Protein AF-A0A4Q7BL88-F1 (afdb_monomer_lite)

Radius of gyration: 34.73 Å; chains: 1; bounding box: 80×44×113 Å

Foldseek 3Di:
DFLLVLVLCLLVLLLVLVCVLQPDDDDDDDDDDDDDDDDDDDDDDPDDDDPVVVVVVVVVVVLVVVLVVLVVSLVVSLVSLVVSLVVCVVSPLPLQSVLSVLLNVLSVVLSVVLSVCSVPNDPVLNVVLRVLSVVLSVVSVPPCCSVPVLNVLSVVLVVDPPPDPSSVVSVNVSSNVSSVVSNVSSVVSVVSSVVSVVSRVVVVVVVVVVVVVVVVVVVVVVVVVVVVVVVVVPDDPPDDDPPDDDDDDDDDDDD

Secondary structure (DSSP, 8-state):
--HHHHHHHHHHHHHHHHHHHHS---------------------------HHHHHHHHHHHHHHHHHHHHHHHHHHHHHHHHHHHHHHHHTT-HHHHHHHHHHHHHHHHHHHHHHHHHHH--HHHHHHHHHHHHHHHHHHHT-HIIIIIHHHHHHHHTTS-TT-HHHHHHHHHHHHHHHHHHHHHHHHHHHHHHHHHHHHHHHHHHHHHHHHHHHHHHHHHHHHHHHHHHHHHTS--------------------

pLDDT: mean 75.8, std 19.15, range [29.72, 94.69]

Sequence (255 aa):
MGLLDSVTGFVSNAWDTVKDFVGGSSSNGGRRDYGGSSYSSSSSTVTNYDPDKVEVAKLENERVDLVKNAQLELMEVNARLEAVMIEARCKGFQSMQISMMSMLREVNQLAEERLVLLENGSQEQVQKVEAMYADLSKDMENDDFMFSKVPQMLEIANKFPEESDSRKLYMSGIDREMAKHFDFKTEQLKKLNERCQIVVASVVTSKEKMQSHIDMVITKRIEHIEQVMHVNAQLPYSATAQIGDDDQLKIEHKS

Structure (mmCIF, N/CA/C/O backbone):
data_AF-A0A4Q7BL88-F1
#
_entry.id   AF-A0A4Q7BL88-F1
#
loop_
_atom_site.group_PDB
_atom_site.id
_atom_site.type_symbol
_atom_site.label_atom_id
_atom_site.label_alt_id
_atom_site.label_comp_id
_atom_site.label_asym_id
_atom_site.label_entity_id
_atom_site.label_seq_id
_atom_site.pdbx_PDB_ins_code
_atom_site.Cartn_x
_atom_site.Cartn_y
_atom_site.Cartn_z
_atom_site.occupancy
_atom_site.B_iso_or_equiv
_atom_site.auth_seq_id
_atom_site.auth_comp_id
_atom_site.auth_asym_id
_atom_site.auth_atom_id
_atom_site.pdbx_PDB_model_num
ATOM 1 N N . MET A 1 1 ? -5.699 -8.478 -8.247 1.00 53.78 1 MET A N 1
ATOM 2 C CA . MET A 1 1 ? -6.056 -7.479 -7.227 1.00 53.78 1 MET A CA 1
ATOM 3 C C . MET A 1 1 ? -4.851 -6.579 -7.053 1.00 53.78 1 MET A C 1
ATOM 5 O O . MET A 1 1 ? -3.745 -7.109 -7.015 1.00 53.78 1 MET A O 1
ATOM 9 N N . GLY A 1 2 ? -5.040 -5.260 -7.088 1.00 74.50 2 GLY A N 1
ATOM 10 C CA . GLY A 1 2 ? -3.956 -4.306 -6.838 1.00 74.50 2 GLY A CA 1
ATOM 11 C C . GLY A 1 2 ? -3.629 -4.239 -5.346 1.00 74.50 2 GLY A C 1
ATOM 12 O O . GLY A 1 2 ? -4.471 -4.569 -4.513 1.00 74.50 2 GLY A O 1
ATOM 13 N N . LEU A 1 3 ? -2.417 -3.801 -4.997 1.00 83.00 3 LEU A N 1
ATOM 14 C CA . LEU A 1 3 ? -2.023 -3.637 -3.593 1.00 83.00 3 LEU A CA 1
ATOM 15 C C . LEU A 1 3 ? -2.939 -2.673 -2.841 1.00 83.00 3 LEU A C 1
ATOM 17 O O . LEU A 1 3 ? -3.283 -2.930 -1.691 1.00 83.00 3 LEU A O 1
ATOM 21 N N . LEU A 1 4 ? -3.349 -1.581 -3.490 1.00 85.06 4 LEU A N 1
ATOM 22 C CA . LEU A 1 4 ? -4.210 -0.579 -2.872 1.00 85.06 4 LEU A CA 1
ATOM 23 C C . LEU A 1 4 ? -5.589 -1.170 -2.543 1.00 85.06 4 LEU A C 1
ATOM 25 O O . LEU A 1 4 ? -6.082 -0.980 -1.432 1.00 85.06 4 LEU A O 1
ATOM 29 N N . ASP A 1 5 ? -6.155 -1.969 -3.450 1.00 85.69 5 ASP A N 1
ATOM 30 C CA . ASP A 1 5 ? -7.382 -2.729 -3.200 1.00 85.69 5 ASP A CA 1
ATOM 31 C C . ASP A 1 5 ? -7.229 -3.680 -2.000 1.00 85.69 5 ASP A C 1
ATOM 33 O O . ASP A 1 5 ? -8.038 -3.626 -1.074 1.00 85.69 5 ASP A O 1
ATOM 37 N N . SER A 1 6 ? -6.138 -4.452 -1.922 1.00 86.19 6 SER A N 1
ATOM 38 C CA . SER A 1 6 ? -5.872 -5.336 -0.774 1.00 86.19 6 SER A CA 1
ATOM 39 C C . SER A 1 6 ? -5.729 -4.575 0.549 1.00 86.19 6 SER A C 1
ATOM 41 O O . SER A 1 6 ? -6.227 -5.040 1.574 1.00 86.19 6 SER A O 1
ATOM 43 N N . VAL A 1 7 ? -5.102 -3.391 0.549 1.00 85.44 7 VAL A N 1
ATOM 44 C CA . VAL A 1 7 ? -5.020 -2.547 1.751 1.00 85.44 7 VAL A CA 1
ATOM 45 C C . VAL A 1 7 ? -6.404 -2.046 2.159 1.00 85.44 7 VAL A C 1
ATOM 47 O O . VAL A 1 7 ? -6.745 -2.111 3.341 1.00 85.44 7 VAL A O 1
ATOM 50 N N . THR A 1 8 ? -7.229 -1.594 1.208 1.00 85.81 8 THR A N 1
ATOM 51 C CA . THR A 1 8 ? -8.603 -1.179 1.533 1.00 85.81 8 THR A CA 1
ATOM 52 C C . THR A 1 8 ? -9.438 -2.334 2.047 1.00 85.81 8 THR A C 1
ATOM 54 O O . THR A 1 8 ? -10.101 -2.177 3.066 1.00 85.81 8 THR A O 1
ATOM 57 N N . GLY A 1 9 ? -9.359 -3.501 1.406 1.00 86.56 9 GLY A N 1
ATOM 58 C CA . GLY A 1 9 ? -10.060 -4.704 1.832 1.00 86.56 9 GLY A CA 1
ATOM 59 C C . GLY A 1 9 ? -9.649 -5.115 3.240 1.00 86.56 9 GLY A C 1
ATOM 60 O O . GLY A 1 9 ? -10.507 -5.359 4.081 1.00 86.56 9 GLY A O 1
ATOM 61 N N . PHE A 1 10 ? -8.350 -5.106 3.541 1.00 86.94 10 PHE A N 1
ATOM 62 C CA . PHE A 1 10 ? -7.848 -5.375 4.886 1.00 86.94 10 PHE A CA 1
ATOM 63 C C . PHE A 1 10 ? -8.415 -4.397 5.924 1.00 86.94 10 PHE A C 1
ATOM 65 O O . PHE A 1 10 ? -8.981 -4.836 6.924 1.00 86.94 10 PHE A O 1
ATOM 72 N N . VAL A 1 11 ? -8.306 -3.085 5.683 1.00 86.25 11 VAL A N 1
ATOM 73 C CA . VAL A 1 11 ? -8.779 -2.047 6.616 1.00 86.25 11 VAL A CA 1
ATOM 74 C C . VAL A 1 11 ? -10.292 -2.142 6.824 1.00 86.25 11 VAL A C 1
ATOM 76 O O . VAL A 1 11 ? -10.753 -2.130 7.966 1.00 86.25 11 VAL A O 1
ATOM 79 N N . SER A 1 12 ? -11.059 -2.241 5.736 1.00 86.75 12 SER A N 1
ATOM 80 C CA . SER A 1 12 ? -12.518 -2.331 5.780 1.00 86.75 12 SER A CA 1
ATOM 81 C C . SER A 1 12 ? -12.970 -3.590 6.506 1.00 86.75 12 SER A C 1
ATOM 83 O O . SER A 1 12 ? -13.721 -3.486 7.467 1.00 86.75 12 SER A O 1
ATOM 85 N N . ASN A 1 13 ? -12.439 -4.759 6.146 1.00 86.62 13 ASN A N 1
ATOM 86 C CA . ASN A 1 13 ? -12.858 -6.013 6.764 1.00 86.62 13 ASN A CA 1
ATOM 87 C C . ASN A 1 13 ? -12.437 -6.096 8.245 1.00 86.62 13 ASN A C 1
ATOM 89 O O . ASN A 1 13 ? -13.185 -6.618 9.076 1.00 86.62 13 ASN A O 1
ATOM 93 N N . ALA A 1 14 ? -11.254 -5.574 8.600 1.00 85.31 14 ALA A N 1
ATOM 94 C CA . ALA A 1 14 ? -10.811 -5.490 9.992 1.00 85.31 14 ALA A CA 1
ATOM 95 C C . ALA A 1 14 ? -11.740 -4.591 10.818 1.00 85.31 14 ALA A C 1
ATOM 97 O O . ALA A 1 14 ? -12.105 -4.935 11.942 1.00 85.31 14 ALA A O 1
ATOM 98 N N . TRP A 1 15 ? -12.163 -3.459 10.252 1.00 87.88 15 TRP A N 1
ATOM 99 C CA 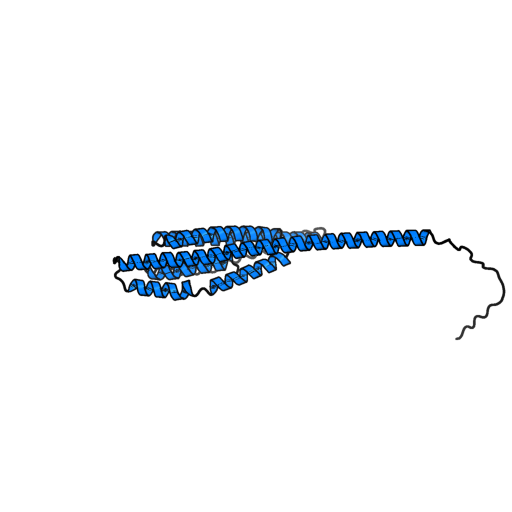. TRP A 1 15 ? -13.113 -2.575 10.911 1.00 87.88 15 TRP A CA 1
ATOM 100 C C . TRP A 1 15 ? -14.512 -3.175 11.009 1.00 87.88 15 TRP A C 1
ATOM 102 O O . TRP A 1 15 ? -15.098 -3.123 12.086 1.00 87.88 15 TRP A O 1
ATOM 112 N N . ASP A 1 16 ? -15.029 -3.785 9.944 1.00 87.00 16 ASP A N 1
ATOM 113 C CA . ASP A 1 16 ? -16.349 -4.424 9.936 1.00 87.00 16 ASP A CA 1
ATOM 114 C C . ASP A 1 16 ? -16.442 -5.508 11.022 1.00 87.00 16 ASP A C 1
ATOM 116 O O . ASP A 1 16 ? -17.409 -5.557 11.783 1.00 87.00 16 ASP A O 1
ATOM 120 N N . THR A 1 17 ? -15.361 -6.273 11.204 1.00 83.94 17 THR A N 1
ATOM 121 C CA . THR A 1 17 ? -15.229 -7.270 12.277 1.00 83.94 17 THR A CA 1
ATOM 122 C C . THR A 1 17 ? -15.398 -6.666 13.677 1.00 83.94 17 THR A C 1
ATOM 124 O O . THR A 1 17 ? -16.007 -7.275 14.554 1.00 83.94 17 THR A O 1
ATOM 127 N N . VAL A 1 18 ? -14.866 -5.465 13.913 1.00 83.44 18 VAL A N 1
ATOM 128 C CA . VAL A 1 18 ? -14.994 -4.758 15.199 1.00 83.44 18 VAL A CA 1
ATOM 129 C C . VAL A 1 18 ? -16.357 -4.080 15.318 1.00 83.44 18 VAL A C 1
ATOM 131 O O . VAL A 1 18 ? -16.993 -4.106 16.376 1.00 83.44 18 VAL A O 1
ATOM 134 N N . LYS A 1 19 ? -16.818 -3.471 14.228 1.00 84.19 19 LYS A N 1
ATOM 135 C CA . LYS A 1 19 ? -18.076 -2.738 14.136 1.00 84.19 19 LYS A CA 1
ATOM 136 C C . LYS A 1 19 ? -19.261 -3.610 14.519 1.00 84.19 19 LYS A C 1
ATOM 138 O O . LYS A 1 19 ? -20.088 -3.148 15.302 1.00 84.19 19 LYS A O 1
ATOM 143 N N . ASP A 1 20 ? -19.290 -4.861 14.067 1.00 80.69 20 ASP A N 1
ATOM 144 C CA . ASP A 1 20 ? -20.352 -5.821 14.385 1.00 80.69 20 ASP A CA 1
ATOM 145 C C . ASP A 1 20 ? -20.500 -6.090 15.896 1.00 80.69 20 ASP A C 1
ATOM 147 O O . ASP A 1 20 ? -21.579 -6.452 16.367 1.00 80.69 20 ASP A O 1
ATOM 151 N N . PHE A 1 21 ? -19.444 -5.860 16.684 1.00 74.12 21 PHE A N 1
ATOM 152 C CA . PHE A 1 21 ? -19.435 -6.063 18.137 1.00 74.12 21 PHE A CA 1
ATOM 153 C C . PHE A 1 21 ? -19.657 -4.774 18.944 1.00 74.12 21 PHE A C 1
ATOM 155 O O . PHE A 1 21 ? -20.088 -4.840 20.096 1.00 74.12 21 PHE A O 1
ATOM 162 N N . VAL A 1 22 ? -19.354 -3.603 18.372 1.00 71.88 22 VAL A N 1
ATOM 163 C CA . VAL A 1 22 ? -19.392 -2.295 19.065 1.00 71.88 22 VAL A CA 1
ATOM 164 C C . VAL A 1 22 ? -20.520 -1.387 18.529 1.00 71.88 22 VAL A C 1
ATOM 166 O O . VAL A 1 22 ? -20.779 -0.287 19.032 1.00 71.88 22 VAL A O 1
ATOM 169 N N . GLY A 1 23 ? -21.241 -1.824 17.499 1.00 60.41 23 GLY A N 1
ATOM 170 C CA . GLY A 1 23 ? -22.373 -1.123 16.907 1.00 60.41 23 GLY A CA 1
ATOM 171 C C . GLY A 1 23 ? -23.505 -2.085 16.585 1.00 60.41 23 GLY A C 1
ATOM 172 O O . GLY A 1 23 ? -23.349 -2.979 15.765 1.00 60.41 23 GLY A O 1
ATOM 173 N N . GLY A 1 24 ? -24.666 -1.868 17.210 1.00 46.31 24 GLY A N 1
ATOM 174 C CA . GLY A 1 24 ? -25.898 -2.566 16.861 1.00 46.31 24 GLY A CA 1
ATOM 175 C C . GLY A 1 24 ? -26.158 -2.530 15.353 1.00 46.31 24 GLY A C 1
ATOM 176 O O . GLY A 1 24 ? -25.998 -1.494 14.702 1.00 46.31 24 GLY A O 1
ATOM 177 N N . SER A 1 25 ? -26.535 -3.696 14.838 1.00 39.78 25 SER A N 1
ATOM 178 C CA . SER A 1 25 ? -26.779 -4.020 13.439 1.00 39.78 25 SER A CA 1
ATOM 179 C C . SER A 1 25 ? -27.450 -2.886 12.658 1.00 39.78 25 SER A C 1
ATOM 181 O O . SER A 1 25 ? -28.587 -2.506 12.930 1.00 39.78 25 SER A O 1
ATOM 183 N N . SER A 1 26 ? -26.773 -2.413 11.612 1.00 33.91 26 SER A N 1
ATOM 184 C CA . SER A 1 26 ? -27.435 -1.780 10.472 1.00 33.91 26 SER A CA 1
ATOM 185 C C . SER A 1 26 ? -26.929 -2.435 9.193 1.00 33.91 26 SER A C 1
ATOM 187 O O . SER A 1 26 ? -25.906 -2.083 8.617 1.00 33.91 26 SER A O 1
ATOM 189 N N . SER A 1 27 ? -27.666 -3.458 8.768 1.00 41.91 27 SER A N 1
ATOM 190 C CA . SER A 1 27 ? -27.576 -4.015 7.428 1.00 41.91 27 SER A CA 1
ATOM 191 C C . SER A 1 27 ? -28.029 -2.951 6.431 1.00 41.91 27 SER A C 1
ATOM 193 O O . SER A 1 27 ? -29.222 -2.654 6.359 1.00 41.91 27 SER A O 1
ATOM 195 N N . ASN A 1 28 ? -27.109 -2.397 5.644 1.00 32.94 28 ASN A N 1
ATOM 196 C CA . ASN A 1 28 ? -27.474 -1.627 4.461 1.00 32.94 28 ASN A CA 1
ATOM 197 C C . ASN A 1 28 ? -26.947 -2.341 3.217 1.00 32.94 28 ASN A C 1
ATOM 199 O O . ASN A 1 28 ? -25.855 -2.081 2.721 1.00 32.94 28 ASN A O 1
ATOM 203 N N . GLY A 1 29 ? -27.757 -3.289 2.741 1.00 41.66 29 GLY A N 1
ATOM 204 C CA . GLY A 1 29 ? -27.608 -3.880 1.421 1.00 41.66 29 GLY A CA 1
ATOM 205 C C . GLY A 1 29 ? -27.858 -2.816 0.356 1.00 41.66 29 GLY A C 1
ATOM 206 O O . GLY A 1 29 ? -28.923 -2.207 0.307 1.00 41.66 29 GLY A O 1
ATOM 207 N N . GLY A 1 30 ? -26.866 -2.597 -0.500 1.00 31.28 30 GLY A N 1
ATOM 208 C CA . GLY A 1 30 ? -26.925 -1.623 -1.583 1.00 31.28 30 GLY A CA 1
ATOM 209 C C . GLY A 1 30 ? -26.243 -2.156 -2.831 1.00 31.28 30 GLY A C 1
ATOM 210 O O . GLY A 1 30 ? -25.211 -1.643 -3.241 1.00 31.28 30 GLY A O 1
ATOM 211 N N . ARG A 1 31 ? -26.826 -3.194 -3.436 1.00 43.28 31 ARG A N 1
ATOM 212 C CA . ARG A 1 31 ? -26.473 -3.655 -4.781 1.00 43.28 31 ARG A CA 1
ATOM 213 C C . ARG A 1 31 ? -26.864 -2.555 -5.775 1.00 43.28 31 ARG A C 1
ATOM 215 O O . ARG A 1 31 ? -28.051 -2.265 -5.918 1.00 43.28 31 ARG A O 1
ATOM 222 N N . ARG A 1 32 ? -25.891 -1.943 -6.452 1.00 35.09 32 ARG A N 1
ATOM 223 C CA . ARG A 1 32 ? -26.136 -1.133 -7.653 1.00 35.09 32 ARG A CA 1
ATOM 224 C C . ARG A 1 32 ? -25.489 -1.824 -8.837 1.00 35.09 32 ARG A C 1
ATOM 226 O O . ARG A 1 32 ? -24.275 -1.940 -8.915 1.00 35.09 32 ARG A O 1
ATOM 233 N N . ASP A 1 33 ? -26.362 -2.304 -9.703 1.00 34.12 33 ASP A N 1
ATOM 234 C CA . ASP A 1 33 ? -26.058 -2.804 -11.029 1.00 34.12 33 ASP A CA 1
ATOM 235 C C . ASP A 1 33 ? -26.501 -1.741 -12.048 1.00 34.12 33 ASP A C 1
ATOM 237 O O . ASP A 1 33 ? -27.401 -0.946 -11.759 1.00 34.12 33 ASP A O 1
ATOM 241 N N . TYR A 1 34 ? -25.913 -1.819 -13.241 1.00 34.53 34 TYR A N 1
ATOM 242 C CA . TYR A 1 34 ? -26.215 -1.101 -14.488 1.00 34.53 34 TYR A CA 1
ATOM 243 C C . TYR A 1 34 ? -25.621 0.287 -14.772 1.00 34.53 34 TYR A C 1
ATOM 245 O O . TYR A 1 34 ? -25.942 1.292 -14.143 1.00 34.53 34 TYR A O 1
ATOM 253 N N . GLY A 1 35 ? -24.892 0.333 -15.897 1.00 29.72 35 GLY A N 1
ATOM 254 C CA . GLY A 1 35 ? -24.687 1.551 -16.677 1.00 29.72 35 GLY A CA 1
ATOM 255 C C . GLY A 1 35 ? -23.515 1.532 -17.657 1.00 29.72 35 GLY A C 1
ATOM 256 O O . GLY A 1 35 ? -22.778 2.509 -17.709 1.00 29.72 35 GLY A O 1
ATOM 257 N N . GLY A 1 36 ? -23.303 0.447 -18.410 1.00 43.47 36 GLY A N 1
ATOM 258 C CA . GLY A 1 36 ? -22.322 0.436 -19.497 1.00 43.47 36 GLY A CA 1
ATOM 259 C C . GLY A 1 36 ? -22.703 1.424 -20.604 1.00 43.47 36 GLY A C 1
ATOM 260 O O . GLY A 1 36 ? -23.816 1.368 -21.122 1.00 43.47 36 GLY A O 1
ATOM 261 N N . SER A 1 37 ? -21.766 2.291 -20.981 1.00 31.52 37 SER A N 1
ATOM 262 C CA . SER A 1 37 ? -21.849 3.105 -22.195 1.00 31.52 37 SER A CA 1
ATOM 263 C C . SER A 1 37 ? -20.647 2.797 -23.074 1.00 31.52 37 SER A C 1
ATOM 265 O O . SER A 1 37 ? -19.539 3.269 -22.835 1.00 31.52 37 SER A O 1
ATOM 267 N N . SER A 1 38 ? -20.884 1.992 -24.107 1.00 39.34 38 SER A N 1
ATOM 268 C CA . SER A 1 38 ? -20.014 1.909 -25.272 1.00 39.34 38 SER A CA 1
ATOM 269 C C . SER A 1 38 ? -20.280 3.129 -26.147 1.00 39.34 38 SER A C 1
ATOM 271 O O . SER A 1 38 ? -21.394 3.309 -26.636 1.00 39.34 38 SER A O 1
ATOM 273 N N . TYR A 1 39 ? -19.265 3.959 -26.370 1.00 33.31 39 TYR A N 1
ATOM 274 C CA . TYR A 1 39 ? -19.287 4.914 -27.468 1.00 33.31 39 TYR A CA 1
ATOM 275 C C . TYR A 1 39 ? -18.617 4.257 -28.679 1.00 33.31 39 TYR A C 1
ATOM 277 O O . TYR A 1 39 ? -17.422 3.977 -28.693 1.00 33.31 39 TYR A O 1
ATOM 285 N N . SER A 1 40 ? -19.405 3.978 -29.711 1.00 38.16 40 SER A N 1
ATOM 286 C CA . SER A 1 40 ? -18.895 3.705 -31.052 1.00 38.16 40 SER A CA 1
ATOM 287 C C . SER A 1 40 ? -19.019 5.003 -31.837 1.00 38.16 40 SER A C 1
ATOM 289 O O . SER A 1 40 ? -20.124 5.400 -32.195 1.00 38.16 40 SER A O 1
ATOM 291 N N . SER A 1 41 ? -17.900 5.687 -32.070 1.00 33.69 41 SER A N 1
ATOM 292 C CA . SER A 1 41 ? -17.854 6.830 -32.983 1.00 33.69 41 SER A CA 1
ATOM 293 C C . SER A 1 41 ? -17.110 6.415 -34.243 1.00 33.69 41 SER A C 1
ATOM 295 O O . SER A 1 41 ? -15.891 6.255 -34.250 1.00 33.69 41 SER A O 1
ATOM 297 N N . SER A 1 42 ? -17.876 6.181 -35.304 1.00 41.75 42 SER A N 1
ATOM 298 C CA . SER A 1 42 ? -17.372 5.999 -36.658 1.00 41.75 42 SER A CA 1
ATOM 299 C C . SER A 1 42 ? -17.202 7.383 -37.282 1.00 41.75 42 SER A C 1
ATOM 301 O O . SER A 1 42 ? -18.188 8.027 -37.628 1.00 41.75 42 SER A O 1
ATOM 303 N N . SER A 1 43 ? -15.961 7.844 -37.430 1.00 37.47 43 SER A N 1
ATOM 304 C CA . SER A 1 43 ? -15.642 9.032 -38.225 1.00 37.47 43 SER A CA 1
ATOM 305 C C . SER A 1 43 ? -14.632 8.645 -39.295 1.00 37.47 43 SER A C 1
ATOM 307 O O . SER A 1 43 ? -13.473 8.359 -39.007 1.00 37.47 43 SER A O 1
ATOM 309 N N . SER A 1 44 ? -15.102 8.564 -40.537 1.00 45.09 44 SER A N 1
ATOM 310 C CA . SER A 1 44 ? -14.274 8.311 -41.710 1.00 45.09 44 SER A CA 1
ATOM 311 C C . SER A 1 44 ? -13.673 9.629 -42.196 1.00 45.09 44 SER A C 1
ATOM 313 O O . SER A 1 44 ? -14.263 10.322 -43.026 1.00 45.09 44 SER A O 1
ATOM 315 N N . THR A 1 45 ? -12.495 9.975 -41.690 1.00 44.03 45 THR A N 1
ATOM 316 C CA . THR A 1 45 ? -11.623 10.967 -42.321 1.00 44.03 45 THR A CA 1
ATOM 317 C C . THR A 1 45 ? -10.437 10.235 -42.932 1.00 44.03 45 THR A C 1
ATOM 319 O O . THR A 1 45 ? -9.721 9.499 -42.261 1.00 44.03 45 THR A O 1
ATOM 322 N N . VAL A 1 46 ? -10.262 10.393 -44.245 1.00 49.22 46 VAL A N 1
ATOM 323 C CA . VAL A 1 46 ? -9.107 9.856 -44.970 1.00 49.22 46 VAL A CA 1
ATOM 324 C C . VAL A 1 46 ? -7.889 10.664 -44.534 1.00 49.22 46 VAL A C 1
ATOM 326 O O . VAL A 1 46 ? -7.646 11.762 -45.032 1.00 49.22 46 VAL A O 1
ATOM 329 N N . THR A 1 47 ? -7.162 10.149 -43.550 1.00 50.09 47 THR A N 1
ATOM 330 C CA . THR A 1 47 ? -5.875 10.678 -43.109 1.00 50.09 47 THR A CA 1
ATOM 331 C C . THR A 1 47 ? -4.753 9.896 -43.778 1.00 50.09 47 THR A C 1
ATOM 333 O O . THR A 1 47 ? -4.858 8.697 -44.035 1.00 50.09 47 THR A O 1
ATOM 336 N N . ASN A 1 48 ? -3.679 10.607 -44.116 1.00 54.28 48 ASN A N 1
ATOM 337 C CA . ASN A 1 48 ? -2.461 10.012 -44.645 1.00 54.28 48 ASN A CA 1
ATOM 338 C C . ASN A 1 48 ? -1.908 9.056 -43.572 1.00 54.28 48 ASN A C 1
ATOM 340 O O . ASN A 1 48 ? -1.588 9.490 -42.464 1.00 54.28 48 ASN A O 1
ATOM 344 N N . TYR A 1 49 ? -1.939 7.759 -43.874 1.00 43.94 49 TYR A N 1
ATOM 345 C CA . TYR A 1 49 ? -1.741 6.680 -42.914 1.00 43.94 49 TYR A CA 1
ATOM 346 C C . TYR A 1 49 ? -0.250 6.510 -42.640 1.00 43.94 49 TYR A C 1
ATOM 348 O O . TYR A 1 49 ? 0.487 6.014 -43.489 1.00 43.94 49 TYR A O 1
ATOM 356 N N . ASP A 1 50 ? 0.181 6.936 -41.458 1.00 51.81 50 ASP A N 1
ATOM 357 C CA . ASP A 1 50 ? 1.530 6.699 -40.958 1.00 51.81 50 ASP A CA 1
ATOM 358 C C . ASP A 1 50 ? 1.408 5.728 -39.770 1.00 51.81 50 ASP A C 1
ATOM 360 O O . ASP A 1 50 ? 0.979 6.151 -38.689 1.00 51.81 50 ASP A O 1
ATOM 364 N N . PRO A 1 51 ? 1.642 4.418 -39.977 1.00 57.78 51 PRO A N 1
ATOM 365 C CA . PRO A 1 51 ? 1.312 3.369 -39.007 1.00 57.78 51 PRO A CA 1
ATOM 366 C C . PRO A 1 51 ? 1.967 3.602 -37.638 1.00 57.78 51 PRO A C 1
ATOM 368 O O . PRO A 1 51 ? 1.318 3.404 -36.610 1.00 57.78 51 PRO A O 1
ATOM 371 N N . ASP A 1 52 ? 3.183 4.149 -37.625 1.00 56.81 52 ASP A N 1
ATOM 372 C CA . ASP A 1 52 ? 3.942 4.436 -36.406 1.00 56.81 52 ASP A CA 1
ATOM 373 C C . ASP A 1 52 ? 3.282 5.530 -35.547 1.00 56.81 52 ASP A C 1
ATOM 375 O O . ASP A 1 52 ? 3.297 5.466 -34.319 1.00 56.81 52 ASP A O 1
ATOM 379 N N . LYS A 1 53 ? 2.631 6.529 -36.163 1.00 59.91 53 LYS A N 1
ATOM 380 C CA . LYS A 1 53 ? 1.963 7.620 -35.424 1.00 59.91 53 LYS A CA 1
ATOM 381 C C . LYS A 1 53 ? 0.670 7.167 -34.750 1.00 59.91 53 LYS A C 1
ATOM 383 O O . LYS A 1 53 ? 0.303 7.704 -33.706 1.00 59.91 53 LYS A O 1
ATOM 388 N N . VAL A 1 54 ? -0.024 6.195 -35.341 1.00 60.50 54 VAL A N 1
ATOM 389 C CA . VAL A 1 54 ? -1.270 5.638 -34.791 1.00 60.50 54 VAL A CA 1
ATOM 390 C C . VAL A 1 54 ? -0.970 4.721 -33.607 1.00 60.50 54 VAL A C 1
ATOM 392 O O . VAL A 1 54 ? -1.680 4.780 -32.604 1.00 60.50 54 VAL A O 1
ATOM 395 N N . GLU A 1 55 ? 0.098 3.923 -33.680 1.00 60.50 55 GLU A N 1
ATOM 396 C CA . GLU A 1 55 ? 0.548 3.109 -32.546 1.00 60.50 55 GLU A CA 1
ATOM 397 C C . GLU A 1 55 ? 1.053 3.966 -31.384 1.00 60.50 55 GLU A C 1
ATOM 399 O O . GLU A 1 55 ? 0.669 3.706 -30.247 1.00 60.50 55 GLU A O 1
ATOM 404 N N . VAL A 1 56 ? 1.817 5.034 -31.643 1.00 60.31 56 VAL A N 1
ATOM 405 C CA . VAL A 1 56 ? 2.263 5.956 -30.582 1.00 60.31 56 VAL A CA 1
ATOM 406 C C . VAL A 1 56 ? 1.076 6.633 -29.897 1.00 60.31 56 VAL A C 1
ATOM 408 O O . VAL A 1 56 ? 0.982 6.590 -28.675 1.00 60.31 56 VAL A O 1
ATOM 411 N N . ALA A 1 57 ? 0.118 7.171 -30.658 1.00 59.81 57 ALA A N 1
ATOM 412 C CA . ALA A 1 57 ? -1.075 7.797 -30.083 1.00 59.81 57 ALA A CA 1
ATOM 413 C C . ALA A 1 57 ? -1.952 6.799 -29.302 1.00 59.81 57 ALA A C 1
ATOM 415 O O . ALA A 1 57 ? -2.593 7.159 -28.313 1.00 59.81 57 ALA A O 1
ATOM 416 N N . LYS A 1 58 ? -1.987 5.529 -29.724 1.00 61.59 58 LYS A N 1
ATOM 417 C CA . LYS A 1 58 ? -2.694 4.464 -29.005 1.00 61.59 58 LYS A CA 1
ATOM 418 C C . LYS A 1 58 ? -1.995 4.114 -27.689 1.00 61.59 58 LYS A C 1
ATOM 420 O O . LYS A 1 58 ? -2.662 4.044 -26.663 1.00 61.59 58 LYS A O 1
ATOM 425 N N . LEU A 1 59 ? -0.673 3.958 -27.710 1.00 60.62 59 LEU A N 1
ATOM 426 C CA . LEU A 1 59 ? 0.137 3.688 -26.520 1.00 60.62 59 LEU A CA 1
ATOM 427 C C . LEU A 1 59 ? 0.115 4.862 -25.527 1.00 60.62 59 LEU A C 1
ATOM 429 O O . LEU A 1 59 ? 0.117 4.646 -2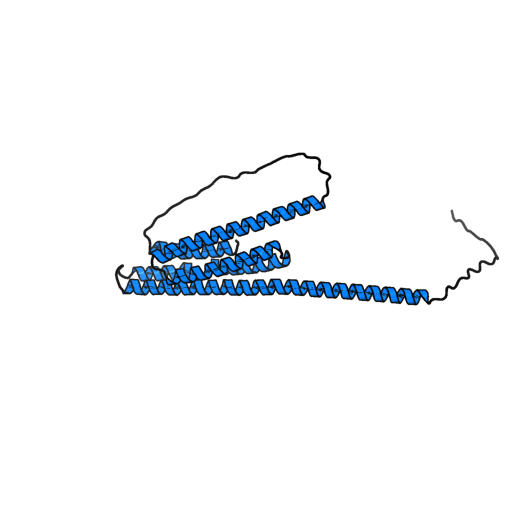4.317 1.00 60.62 59 LEU A O 1
ATOM 433 N N . GLU A 1 60 ? 0.060 6.102 -26.017 1.00 60.84 60 GLU A N 1
ATOM 434 C CA . GLU A 1 60 ? -0.131 7.293 -25.184 1.00 60.84 60 GLU A CA 1
ATOM 435 C C . GLU A 1 60 ? -1.519 7.316 -24.535 1.00 60.84 60 GLU A C 1
ATOM 437 O O . GLU A 1 60 ? -1.609 7.518 -23.327 1.00 60.84 60 GLU A O 1
ATOM 442 N N . ASN A 1 61 ? -2.593 7.034 -25.280 1.00 69.38 61 ASN A N 1
ATOM 443 C CA . ASN A 1 61 ? -3.942 6.948 -24.706 1.00 69.38 61 ASN A CA 1
ATOM 444 C C . ASN A 1 61 ? -4.058 5.830 -23.659 1.00 69.38 61 ASN A C 1
ATOM 446 O O . ASN A 1 61 ? -4.600 6.060 -22.580 1.00 69.38 61 ASN A O 1
ATOM 450 N N . GLU A 1 62 ? -3.495 4.651 -23.934 1.00 69.25 62 GLU A N 1
ATOM 451 C CA . GLU A 1 62 ? -3.453 3.542 -22.971 1.00 69.25 62 GLU A CA 1
ATOM 452 C C . GLU A 1 62 ? -2.692 3.936 -21.691 1.00 69.25 62 GLU A C 1
ATOM 454 O O . GLU A 1 62 ? -3.120 3.601 -20.586 1.00 69.25 62 GLU A O 1
ATOM 459 N N . ARG A 1 63 ? -1.605 4.711 -21.807 1.00 65.88 63 ARG A N 1
ATOM 460 C CA . ARG A 1 63 ? -0.882 5.259 -20.648 1.00 65.88 63 ARG A CA 1
ATOM 461 C C . ARG A 1 63 ? -1.699 6.276 -19.858 1.00 65.88 63 ARG A C 1
ATOM 463 O O . ARG A 1 63 ? -1.710 6.202 -18.630 1.00 65.88 63 ARG A O 1
ATOM 470 N N . VAL A 1 64 ? -2.388 7.200 -20.531 1.00 71.19 64 VAL A N 1
ATOM 471 C CA . VAL A 1 64 ? -3.259 8.182 -19.863 1.00 71.19 64 VAL A CA 1
ATOM 472 C C . VAL A 1 64 ? -4.378 7.478 -19.092 1.00 71.19 64 VAL A C 1
ATOM 474 O O . VAL A 1 64 ? -4.649 7.840 -17.945 1.00 71.19 64 VAL A O 1
ATOM 477 N N . ASP A 1 65 ? -4.984 6.440 -19.670 1.00 75.44 65 ASP A N 1
ATOM 478 C CA . ASP A 1 65 ? -6.030 5.659 -19.004 1.00 75.44 65 ASP A CA 1
ATOM 479 C C . ASP A 1 65 ? -5.500 4.907 -17.774 1.00 75.44 65 ASP A C 1
ATOM 481 O O . ASP A 1 65 ? -6.153 4.894 -16.728 1.00 75.44 65 ASP A O 1
ATOM 485 N N . LEU A 1 66 ? -4.296 4.330 -17.851 1.00 72.06 66 LEU A N 1
ATOM 486 C CA . LEU A 1 66 ? -3.656 3.658 -16.714 1.00 72.06 66 LEU A CA 1
ATOM 487 C C . LEU A 1 66 ? -3.366 4.620 -15.556 1.00 72.06 66 LEU A C 1
ATOM 489 O O . LEU A 1 66 ? -3.696 4.309 -14.410 1.00 72.06 66 LEU A O 1
ATOM 493 N N . VAL A 1 67 ? -2.803 5.797 -15.844 1.00 73.38 67 VAL A N 1
ATOM 494 C CA . VAL A 1 67 ? -2.526 6.831 -14.831 1.00 73.38 67 VAL A CA 1
ATOM 495 C C . VAL A 1 67 ? -3.823 7.311 -14.185 1.00 73.38 67 VAL A C 1
ATOM 497 O O . VAL A 1 67 ? -3.923 7.375 -12.959 1.00 73.38 67 VAL A O 1
ATOM 500 N N . LYS A 1 68 ? -4.849 7.594 -14.993 1.00 78.25 68 LYS A N 1
ATOM 501 C CA . LYS A 1 68 ? -6.156 8.030 -14.495 1.00 78.25 68 LYS A CA 1
ATOM 502 C C . LYS A 1 68 ? -6.800 6.981 -13.588 1.00 78.25 68 LYS A C 1
ATOM 504 O O . LYS A 1 68 ? -7.321 7.332 -12.532 1.00 78.25 68 LYS A O 1
ATOM 509 N N . ASN A 1 69 ? -6.750 5.706 -13.971 1.00 78.19 69 ASN A N 1
ATOM 510 C CA . ASN A 1 69 ? -7.284 4.617 -13.155 1.00 78.19 69 ASN A CA 1
ATOM 511 C C . ASN A 1 69 ? -6.527 4.478 -11.828 1.00 78.19 69 ASN A C 1
ATOM 513 O O . ASN A 1 69 ? -7.163 4.342 -10.788 1.00 78.19 69 ASN A O 1
ATOM 517 N N . ALA A 1 70 ? -5.197 4.590 -11.841 1.00 74.56 70 ALA A N 1
ATOM 518 C CA . ALA A 1 70 ? -4.389 4.555 -10.622 1.00 74.56 70 ALA A CA 1
ATOM 519 C C . ALA A 1 70 ? -4.680 5.746 -9.685 1.00 74.56 70 ALA A C 1
ATOM 521 O O . ALA A 1 70 ? -4.752 5.573 -8.469 1.00 74.56 70 ALA A O 1
ATOM 522 N N . GLN A 1 71 ? -4.915 6.945 -10.229 1.00 77.62 71 GLN A N 1
ATOM 523 C CA . GLN A 1 71 ? -5.327 8.111 -9.435 1.00 77.62 71 GLN A CA 1
ATOM 524 C C . GLN A 1 71 ? -6.726 7.944 -8.827 1.00 77.62 71 GLN A C 1
ATOM 526 O O . GLN A 1 71 ? -6.951 8.327 -7.678 1.00 77.62 71 GLN A O 1
ATOM 531 N N . LEU A 1 72 ? -7.670 7.368 -9.579 1.00 83.44 72 LEU A N 1
ATOM 532 C CA . LEU A 1 72 ? -9.006 7.058 -9.066 1.00 83.44 72 LEU A CA 1
ATOM 533 C C . LEU A 1 72 ? -8.950 6.013 -7.946 1.00 83.44 72 LEU A C 1
ATOM 535 O O . LEU A 1 72 ? -9.589 6.213 -6.915 1.00 83.44 72 LEU A O 1
ATOM 539 N N . GLU A 1 73 ? -8.155 4.954 -8.124 1.00 81.88 73 GLU A N 1
ATOM 540 C CA . GLU A 1 73 ? -7.913 3.919 -7.110 1.00 81.88 73 GLU A CA 1
ATOM 541 C C . GLU A 1 73 ? -7.371 4.552 -5.819 1.00 81.88 73 GLU A C 1
ATOM 543 O O . GLU A 1 73 ? -7.919 4.329 -4.742 1.00 81.88 73 GLU A O 1
ATOM 548 N N . LEU A 1 74 ? -6.369 5.433 -5.924 1.00 82.31 74 LEU A N 1
ATOM 549 C CA . LEU A 1 74 ? -5.807 6.149 -4.775 1.00 82.31 74 LEU A CA 1
ATOM 550 C C . LEU A 1 74 ? -6.847 7.009 -4.043 1.00 82.31 74 LEU A C 1
ATOM 552 O O . LEU A 1 74 ? -6.915 7.003 -2.813 1.00 82.31 74 LEU A O 1
ATOM 556 N N . MET A 1 75 ? -7.670 7.747 -4.790 1.00 84.00 75 MET A N 1
ATOM 557 C CA . MET A 1 75 ? -8.714 8.588 -4.204 1.00 84.00 75 MET A CA 1
ATOM 558 C C . MET A 1 75 ? -9.758 7.750 -3.456 1.00 84.00 75 MET A C 1
ATOM 560 O O . MET A 1 75 ? -10.179 8.121 -2.359 1.00 84.00 75 MET A O 1
ATOM 564 N N . GLU A 1 76 ? -10.161 6.615 -4.026 1.00 83.75 76 GLU A N 1
ATOM 565 C CA . GLU A 1 76 ? -11.097 5.688 -3.393 1.00 83.75 76 GLU A CA 1
ATOM 566 C C . GLU A 1 76 ? -10.516 5.080 -2.111 1.00 83.75 76 GLU A C 1
ATOM 568 O O . GLU A 1 76 ? -11.197 5.029 -1.082 1.00 83.75 76 GLU A O 1
ATOM 573 N N . VAL A 1 77 ? -9.244 4.683 -2.150 1.00 84.31 77 VAL A N 1
ATOM 574 C CA . VAL A 1 77 ? -8.519 4.144 -0.995 1.00 84.31 77 VAL A CA 1
ATOM 575 C C . VAL A 1 77 ? -8.464 5.163 0.134 1.00 84.31 77 VAL A C 1
ATOM 577 O O . VAL A 1 77 ? -8.863 4.855 1.258 1.00 84.31 77 VAL A O 1
ATOM 580 N N . ASN A 1 78 ? -8.053 6.394 -0.170 1.00 84.38 78 ASN A N 1
ATOM 581 C CA . ASN A 1 78 ? -7.975 7.466 0.816 1.00 84.38 78 ASN A CA 1
ATOM 582 C C . ASN A 1 78 ? -9.337 7.736 1.463 1.00 84.38 78 ASN A C 1
ATOM 584 O O . ASN A 1 78 ? -9.441 7.745 2.689 1.00 84.38 78 ASN A O 1
ATOM 588 N N . ALA A 1 79 ? -10.397 7.864 0.659 1.00 86.62 79 ALA A N 1
ATOM 589 C CA . ALA A 1 79 ? -11.742 8.118 1.167 1.00 86.62 79 ALA A CA 1
ATOM 590 C C . ALA A 1 79 ? -12.247 6.995 2.093 1.00 86.62 79 ALA A C 1
ATOM 592 O O . ALA A 1 79 ? -12.842 7.269 3.139 1.00 86.62 79 ALA A O 1
ATOM 593 N N . ARG A 1 80 ? -12.001 5.725 1.740 1.00 85.88 80 ARG A N 1
ATOM 594 C CA . ARG A 1 80 ? -12.403 4.573 2.565 1.00 85.88 80 ARG A CA 1
ATOM 595 C C . ARG A 1 80 ? -11.633 4.512 3.881 1.00 85.88 80 ARG A C 1
ATOM 597 O O . ARG A 1 80 ? -12.252 4.346 4.931 1.00 85.88 80 ARG A O 1
ATOM 604 N N . LEU A 1 81 ? -10.309 4.669 3.839 1.00 85.06 81 LEU A N 1
ATOM 605 C CA . LEU A 1 81 ? -9.473 4.657 5.043 1.00 85.06 81 LEU A CA 1
ATOM 606 C C . LEU A 1 81 ? -9.848 5.813 5.981 1.00 85.06 81 LEU A C 1
ATOM 608 O O . LEU A 1 81 ? -9.967 5.606 7.187 1.00 85.06 81 LEU A O 1
ATOM 612 N N . GLU A 1 82 ? -10.100 7.010 5.446 1.00 88.56 82 GLU A N 1
ATOM 613 C CA . GLU A 1 82 ? -10.568 8.156 6.233 1.00 88.56 82 GLU A CA 1
ATOM 614 C C . GLU A 1 82 ? -11.913 7.896 6.915 1.00 88.56 82 GLU A C 1
ATOM 616 O O . GLU A 1 82 ? -12.056 8.171 8.110 1.00 88.56 82 GLU A O 1
ATOM 621 N N . ALA A 1 83 ? -12.879 7.319 6.197 1.00 88.12 83 ALA A N 1
ATOM 622 C CA . ALA A 1 83 ? -14.178 6.973 6.764 1.00 88.12 83 ALA A CA 1
ATOM 623 C C . ALA A 1 83 ? -14.047 5.974 7.927 1.00 88.12 83 ALA A C 1
ATOM 625 O O . ALA A 1 83 ? -14.609 6.201 9.002 1.00 88.12 83 ALA A O 1
ATOM 626 N N . VAL A 1 84 ? -13.253 4.913 7.740 1.00 88.19 84 VAL A N 1
ATOM 627 C CA . VAL A 1 84 ? -12.994 3.898 8.774 1.00 88.19 84 VAL A CA 1
ATOM 628 C C . VAL A 1 84 ? -12.291 4.507 9.988 1.00 88.19 84 VAL A C 1
ATOM 630 O O . VAL A 1 84 ? -12.698 4.259 11.122 1.00 88.19 84 VAL A O 1
ATOM 633 N N . MET A 1 85 ? -11.285 5.360 9.780 1.00 89.31 85 MET A N 1
ATOM 634 C CA . MET A 1 85 ? -10.590 6.046 10.874 1.00 89.31 85 MET A CA 1
ATOM 635 C C . MET A 1 85 ? -11.534 6.918 11.708 1.00 89.31 85 MET A C 1
ATOM 637 O O . MET A 1 85 ? -11.454 6.922 12.939 1.00 89.31 85 MET A O 1
ATOM 641 N N . ILE A 1 86 ? -12.429 7.670 11.061 1.00 88.50 86 ILE A N 1
ATOM 642 C CA . ILE A 1 86 ? -13.406 8.507 11.767 1.00 88.50 86 ILE A CA 1
ATOM 643 C C . ILE A 1 86 ? -14.349 7.629 12.596 1.00 88.50 86 ILE A C 1
ATOM 645 O O . ILE A 1 86 ? -14.581 7.929 13.769 1.00 88.50 86 ILE A O 1
ATOM 649 N N . GLU A 1 87 ? -14.847 6.527 12.029 1.00 86.75 87 GLU A N 1
ATOM 650 C CA . GLU A 1 87 ? -15.741 5.611 12.742 1.00 86.75 87 GLU A CA 1
ATOM 651 C C . GLU A 1 87 ? -15.037 4.954 13.944 1.00 86.75 87 GLU A C 1
ATOM 653 O O . GLU A 1 87 ? -15.566 4.979 15.060 1.00 86.75 87 GLU A O 1
ATOM 658 N N . ALA A 1 88 ? -13.802 4.479 13.752 1.00 86.00 88 ALA A N 1
ATOM 659 C CA . ALA A 1 88 ? -12.946 3.934 14.805 1.00 86.00 88 ALA A CA 1
ATOM 660 C C . ALA A 1 88 ? -12.758 4.919 15.959 1.00 86.00 88 ALA A C 1
ATOM 662 O O . ALA A 1 88 ? -12.967 4.573 17.128 1.00 86.00 88 ALA A O 1
ATOM 663 N N . ARG A 1 89 ? -12.461 6.182 15.639 1.00 85.62 89 ARG A N 1
ATOM 664 C CA . ARG A 1 89 ? -12.324 7.247 16.635 1.00 85.62 89 ARG A CA 1
ATOM 665 C C . ARG A 1 89 ? -13.621 7.480 17.405 1.00 85.62 89 ARG A C 1
ATOM 667 O O . ARG A 1 89 ? -13.584 7.594 18.630 1.00 85.62 89 ARG A O 1
ATOM 674 N N . CYS A 1 90 ? -14.760 7.541 16.714 1.00 86.94 90 CYS A N 1
ATOM 675 C CA . CYS A 1 90 ? -16.072 7.721 17.340 1.00 86.94 90 CYS A CA 1
ATOM 676 C C . CYS A 1 90 ? -16.445 6.566 18.282 1.00 86.94 90 CYS A C 1
ATOM 678 O O . CYS A 1 90 ? -17.186 6.778 19.240 1.00 86.94 90 CYS A O 1
ATOM 680 N N . LYS A 1 91 ? -15.920 5.362 18.038 1.00 85.69 91 LYS A N 1
ATOM 681 C CA . LYS A 1 91 ? -16.128 4.167 18.868 1.00 85.69 91 LYS A CA 1
ATOM 682 C C . LYS A 1 91 ? -15.061 3.955 19.948 1.00 85.69 91 LYS A C 1
ATOM 684 O O . LYS A 1 91 ? -15.144 2.982 20.689 1.00 85.69 91 LYS A O 1
ATOM 689 N N . GLY A 1 92 ? -14.095 4.867 20.074 1.00 87.38 92 GLY A N 1
ATOM 690 C CA . GLY A 1 92 ? -13.076 4.837 21.127 1.00 87.38 92 GLY A CA 1
ATOM 691 C C . GLY A 1 92 ? -11.789 4.085 20.776 1.00 87.38 92 GLY A C 1
ATOM 692 O O . GLY A 1 92 ? -10.927 3.962 21.641 1.00 87.38 92 GLY A O 1
ATOM 693 N N . PHE A 1 93 ? -11.613 3.643 19.527 1.00 90.38 93 PHE A N 1
ATOM 694 C CA . PHE A 1 93 ? -10.395 2.981 19.044 1.00 90.38 93 PHE A CA 1
ATOM 695 C C . PHE A 1 93 ? -9.349 4.001 18.574 1.00 90.38 93 PHE A C 1
ATOM 697 O O . PHE A 1 93 ? -9.071 4.159 17.383 1.00 90.38 93 PHE A O 1
ATOM 704 N N . GLN A 1 94 ? -8.818 4.771 19.524 1.00 92.31 94 GLN A N 1
ATOM 705 C CA . GLN A 1 94 ? -7.897 5.873 19.234 1.00 92.31 94 GLN A CA 1
ATOM 706 C C . GLN A 1 94 ? -6.521 5.382 18.781 1.00 92.31 94 GLN A C 1
ATOM 708 O O . GLN A 1 94 ? -5.922 5.991 17.895 1.00 92.31 94 GLN A O 1
ATOM 713 N N . SER A 1 95 ? -6.017 4.294 19.368 1.00 92.06 95 SER A N 1
ATOM 714 C CA . SER A 1 95 ? -4.698 3.758 19.017 1.00 92.06 95 SER A CA 1
ATOM 715 C C . SER A 1 95 ? -4.721 3.230 17.588 1.00 92.06 95 SER A C 1
ATOM 717 O O . SER A 1 95 ? -3.865 3.588 16.782 1.00 92.06 95 SER A O 1
ATOM 719 N N . MET A 1 96 ? -5.752 2.453 17.251 1.00 91.56 96 MET A N 1
ATOM 720 C CA . MET A 1 96 ? -5.947 1.915 15.911 1.00 91.56 96 MET A CA 1
ATOM 721 C C . MET A 1 96 ? -6.105 3.026 14.870 1.00 91.56 96 MET A C 1
ATOM 723 O O . MET A 1 96 ? -5.489 2.953 13.810 1.00 91.56 96 MET A O 1
ATOM 727 N N . GLN A 1 97 ? -6.866 4.082 15.178 1.00 92.06 97 GLN A N 1
ATOM 728 C CA . GLN A 1 97 ? -7.007 5.240 14.292 1.00 92.06 97 GLN A CA 1
ATOM 729 C C . GLN A 1 97 ? -5.643 5.867 13.949 1.00 92.06 97 GLN A C 1
ATOM 731 O O . GLN A 1 97 ? -5.379 6.186 12.790 1.00 92.06 97 GLN A O 1
ATOM 736 N N . ILE A 1 98 ? -4.771 6.060 14.944 1.00 90.94 98 ILE A N 1
ATOM 737 C CA . ILE A 1 98 ? -3.442 6.655 14.731 1.00 90.94 98 ILE A CA 1
ATOM 738 C C . ILE A 1 98 ? -2.586 5.754 13.831 1.00 90.94 98 ILE A C 1
ATOM 740 O O . ILE A 1 98 ? -1.951 6.253 12.899 1.00 90.94 98 ILE A O 1
ATOM 744 N N . SER A 1 99 ? -2.608 4.442 14.065 1.00 92.00 99 SER A N 1
ATOM 745 C CA . SER A 1 99 ? -1.883 3.467 13.243 1.00 92.00 99 SER A CA 1
ATOM 746 C C . SER A 1 99 ? -2.408 3.409 11.805 1.00 92.00 99 SER A C 1
ATOM 748 O O . SER A 1 99 ? -1.618 3.450 10.862 1.00 92.00 99 SER A O 1
ATOM 750 N N . MET A 1 100 ? -3.730 3.431 11.602 1.00 89.50 100 MET A N 1
ATOM 751 C CA . MET A 1 100 ? -4.345 3.539 10.270 1.00 89.50 100 MET A CA 1
ATOM 752 C C . MET A 1 100 ? -3.928 4.826 9.546 1.00 89.50 100 MET A C 1
ATOM 754 O O . MET A 1 100 ? -3.690 4.808 8.341 1.00 89.50 100 MET A O 1
ATOM 758 N N . MET A 1 101 ? -3.769 5.938 10.269 1.00 90.06 101 MET A N 1
ATOM 759 C CA . MET A 1 101 ? -3.277 7.185 9.680 1.00 90.06 101 MET A CA 1
ATOM 760 C C . MET A 1 101 ? -1.823 7.057 9.212 1.00 90.06 101 MET A C 1
ATOM 762 O O . MET A 1 101 ? -1.445 7.656 8.208 1.00 90.06 101 MET A O 1
ATOM 766 N N . SER A 1 102 ? -0.995 6.289 9.926 1.00 90.94 102 SER A N 1
ATOM 767 C CA . SER A 1 102 ? 0.365 5.977 9.474 1.00 90.94 102 SER A CA 1
ATOM 768 C C . SER A 1 102 ? 0.351 5.120 8.214 1.00 90.94 102 SER A C 1
ATOM 770 O O . SER A 1 102 ? 1.045 5.452 7.256 1.00 90.94 102 SER A O 1
ATOM 772 N N . MET A 1 103 ? -0.489 4.083 8.186 1.00 90.44 103 MET A N 1
ATOM 773 C CA . MET A 1 103 ? -0.692 3.242 7.007 1.00 90.44 103 MET A CA 1
ATOM 774 C C . MET A 1 103 ? -1.110 4.074 5.795 1.00 90.44 103 MET A C 1
ATOM 776 O O . MET A 1 103 ? -0.507 3.949 4.736 1.00 90.44 103 MET A O 1
ATOM 780 N N . LEU A 1 104 ? -2.080 4.976 5.964 1.00 88.31 104 LEU A N 1
ATOM 781 C CA . LEU A 1 104 ? -2.551 5.867 4.906 1.00 88.31 104 LEU A CA 1
ATOM 782 C C . LEU A 1 104 ? -1.409 6.683 4.283 1.00 88.31 104 LEU A C 1
ATOM 784 O O . LEU A 1 104 ? -1.365 6.840 3.065 1.00 88.31 104 LEU A O 1
ATOM 788 N N . ARG A 1 105 ? -0.467 7.192 5.089 1.00 89.81 105 ARG A N 1
ATOM 789 C CA . ARG A 1 105 ? 0.692 7.933 4.560 1.00 89.81 105 ARG A CA 1
ATOM 790 C C . ARG A 1 105 ? 1.593 7.046 3.705 1.00 89.81 105 ARG A C 1
ATOM 792 O O . ARG A 1 105 ? 1.961 7.455 2.611 1.00 89.81 105 ARG A O 1
ATOM 799 N N . GLU A 1 106 ? 1.911 5.844 4.179 1.00 90.25 106 GLU A N 1
ATOM 800 C CA . GLU A 1 106 ? 2.769 4.908 3.437 1.00 90.25 106 GLU A CA 1
ATOM 801 C C . GLU A 1 106 ? 2.098 4.410 2.148 1.00 90.25 106 GLU A C 1
ATOM 803 O O . GLU A 1 106 ? 2.747 4.284 1.115 1.00 90.25 106 GLU A O 1
ATOM 808 N N . VAL A 1 107 ? 0.781 4.188 2.176 1.00 87.50 107 VAL A N 1
ATOM 809 C CA . VAL A 1 107 ? -0.007 3.826 0.988 1.00 87.50 107 VAL A CA 1
ATOM 810 C C . VAL A 1 107 ? 0.019 4.943 -0.053 1.00 87.50 107 VAL A C 1
ATOM 812 O O . VAL A 1 107 ? 0.210 4.660 -1.233 1.00 87.50 107 VAL A O 1
ATOM 815 N N . ASN A 1 108 ? -0.129 6.203 0.372 1.00 87.75 108 ASN A N 1
ATOM 816 C CA . ASN A 1 108 ? -0.026 7.353 -0.528 1.00 87.75 108 ASN A CA 1
ATOM 817 C C . ASN A 1 108 ? 1.368 7.456 -1.154 1.00 87.75 108 ASN A C 1
ATOM 819 O O . ASN A 1 108 ? 1.473 7.571 -2.372 1.00 87.75 108 ASN A O 1
ATOM 823 N N . GLN A 1 109 ? 2.425 7.323 -0.349 1.00 88.25 109 GLN A N 1
ATOM 824 C CA . GLN A 1 109 ? 3.802 7.332 -0.844 1.00 88.25 109 GLN A CA 1
ATOM 825 C C . GLN A 1 109 ? 4.034 6.232 -1.892 1.00 88.25 109 GLN A C 1
ATOM 827 O O . GLN A 1 109 ? 4.594 6.479 -2.958 1.00 88.25 109 GLN A O 1
ATOM 832 N N . LEU A 1 110 ? 3.562 5.015 -1.616 1.00 87.25 110 LEU A N 1
ATOM 833 C CA . LEU A 1 110 ? 3.711 3.884 -2.527 1.00 87.25 110 LEU A CA 1
ATOM 834 C C . LEU A 1 110 ? 2.900 4.085 -3.816 1.00 87.25 110 LEU A C 1
ATOM 836 O O . LEU A 1 110 ? 3.379 3.756 -4.900 1.00 87.25 110 LEU A O 1
ATOM 840 N N . ALA A 1 111 ? 1.696 4.655 -3.726 1.00 84.75 111 ALA A N 1
ATOM 841 C CA . ALA A 1 111 ? 0.884 4.980 -4.895 1.00 84.75 111 ALA A CA 1
ATOM 842 C C . ALA A 1 111 ? 1.539 6.051 -5.782 1.00 84.75 111 ALA A C 1
ATOM 844 O O . ALA A 1 111 ? 1.532 5.909 -7.006 1.00 84.75 111 ALA A O 1
ATOM 845 N N . GLU A 1 112 ? 2.144 7.082 -5.188 1.00 85.62 112 GLU A N 1
ATOM 846 C CA . GLU A 1 112 ? 2.924 8.092 -5.914 1.00 85.62 112 GLU A CA 1
ATOM 847 C C . GLU A 1 112 ? 4.119 7.459 -6.640 1.00 85.62 112 GLU A C 1
ATOM 849 O O . GLU A 1 112 ? 4.314 7.682 -7.836 1.00 85.62 112 GLU A O 1
ATOM 854 N N . GLU A 1 113 ? 4.885 6.602 -5.962 1.00 84.75 113 GLU A N 1
ATOM 855 C CA . GLU A 1 113 ? 6.021 5.907 -6.578 1.00 84.75 113 GLU A CA 1
ATOM 856 C C . GLU A 1 113 ? 5.585 4.943 -7.688 1.00 84.75 113 GLU A C 1
ATOM 858 O O . GLU A 1 113 ? 6.232 4.863 -8.737 1.00 84.75 113 GLU A O 1
ATOM 863 N N . ARG A 1 114 ? 4.448 4.261 -7.508 1.00 81.69 114 ARG A N 1
ATOM 864 C CA . ARG A 1 114 ? 3.838 3.423 -8.545 1.00 81.69 114 ARG A CA 1
ATOM 865 C C . ARG A 1 114 ? 3.428 4.246 -9.766 1.00 81.69 114 ARG A C 1
ATOM 867 O O . ARG A 1 114 ? 3.674 3.798 -10.882 1.00 81.69 114 ARG A O 1
ATOM 874 N N . LEU A 1 115 ? 2.837 5.429 -9.588 1.00 80.31 115 LEU A N 1
ATOM 875 C CA . LEU A 1 115 ? 2.480 6.318 -10.701 1.00 80.31 115 LEU A CA 1
ATOM 876 C C . LEU A 1 115 ? 3.718 6.710 -11.514 1.00 80.31 115 LEU A C 1
ATOM 878 O O . LEU A 1 115 ? 3.739 6.518 -12.730 1.00 80.31 115 LEU A O 1
ATOM 882 N N . VAL A 1 116 ? 4.787 7.145 -10.843 1.00 81.56 116 VAL A N 1
ATOM 883 C CA . VAL A 1 116 ? 6.058 7.498 -11.500 1.00 81.56 116 VAL A CA 1
ATOM 884 C C . VAL A 1 116 ? 6.650 6.303 -12.257 1.00 81.56 116 VAL A C 1
ATOM 886 O O . VAL A 1 116 ? 7.172 6.461 -13.365 1.00 81.56 116 VAL A O 1
ATOM 889 N N . LEU A 1 117 ? 6.560 5.101 -11.682 1.00 79.25 117 LEU A N 1
ATOM 890 C CA . LEU A 1 117 ? 7.008 3.859 -12.309 1.00 79.25 117 LEU A CA 1
ATOM 891 C C . LEU A 1 117 ? 6.172 3.489 -13.544 1.00 79.25 117 LEU A C 1
ATOM 893 O O . LEU A 1 117 ? 6.733 3.022 -14.531 1.00 79.25 117 LEU A O 1
ATOM 897 N N . LEU A 1 118 ? 4.855 3.688 -13.517 1.00 72.94 118 LEU A N 1
ATOM 898 C CA . LEU A 1 118 ? 3.988 3.421 -14.670 1.00 72.94 118 LEU A CA 1
ATOM 899 C C . LEU A 1 118 ? 4.234 4.417 -15.813 1.00 72.94 118 LEU A C 1
ATOM 901 O O . LEU A 1 118 ? 4.202 4.036 -16.986 1.00 72.94 118 LEU A O 1
ATOM 905 N N . GLU A 1 119 ? 4.528 5.674 -15.483 1.00 71.56 119 GLU A N 1
ATOM 906 C CA . GLU A 1 119 ? 4.840 6.715 -16.463 1.00 71.56 119 GLU A CA 1
ATOM 907 C C . GLU A 1 119 ? 6.210 6.491 -17.119 1.00 71.56 119 GLU A C 1
ATOM 909 O O . GLU A 1 119 ? 6.323 6.460 -18.348 1.00 71.56 119 GLU A O 1
ATOM 914 N N . ASN A 1 120 ? 7.250 6.282 -16.305 1.00 75.75 120 ASN A N 1
ATOM 915 C CA . ASN A 1 120 ? 8.649 6.365 -16.746 1.00 75.75 120 ASN A CA 1
ATOM 916 C C . ASN A 1 120 ? 9.403 5.027 -16.706 1.00 75.75 120 ASN A C 1
ATOM 918 O O . ASN A 1 120 ? 10.513 4.912 -17.234 1.00 75.75 120 ASN A O 1
ATOM 922 N N . GLY A 1 121 ? 8.835 4.008 -16.068 1.00 73.06 121 GLY A N 1
ATOM 923 C CA . GLY A 1 121 ? 9.456 2.700 -15.919 1.00 73.06 121 GLY A CA 1
ATOM 924 C C . GLY A 1 121 ? 9.408 1.877 -17.201 1.00 73.06 121 GLY A C 1
ATOM 925 O O . GLY A 1 121 ? 8.499 1.970 -18.025 1.00 73.06 121 GLY A O 1
ATOM 926 N N . SER A 1 122 ? 10.407 1.012 -17.367 1.00 77.75 122 SER A N 1
ATOM 927 C CA . SER A 1 122 ? 10.331 -0.041 -18.382 1.00 77.75 122 SER A CA 1
ATOM 928 C C . SER A 1 122 ? 9.390 -1.161 -17.958 1.00 77.75 122 SER A C 1
ATOM 930 O O . SER A 1 122 ? 9.244 -1.440 -16.771 1.00 77.75 122 SER A O 1
ATOM 932 N N . GLN A 1 123 ? 8.818 -1.861 -18.936 1.00 74.50 123 GLN A N 1
ATOM 933 C CA . GLN A 1 123 ? 7.871 -2.953 -18.700 1.00 74.50 123 GLN A CA 1
ATOM 934 C C . GLN A 1 123 ? 8.413 -4.028 -17.740 1.00 74.50 123 GLN A C 1
ATOM 936 O O . GLN A 1 123 ? 7.676 -4.522 -16.892 1.00 74.50 123 GLN A O 1
ATOM 941 N N . GLU A 1 124 ? 9.710 -4.345 -17.810 1.00 77.38 124 GLU A N 1
ATOM 942 C CA . GLU A 1 124 ? 10.355 -5.293 -16.891 1.00 77.38 124 GLU A CA 1
ATOM 943 C C . GLU A 1 124 ? 10.386 -4.783 -15.436 1.00 77.38 124 GLU A C 1
ATOM 945 O O . GLU A 1 124 ? 10.179 -5.558 -14.503 1.00 77.38 124 GLU A O 1
ATOM 950 N N . GLN A 1 125 ? 10.613 -3.478 -15.228 1.00 80.19 125 GLN A N 1
ATOM 951 C CA . GLN A 1 125 ? 10.555 -2.862 -13.894 1.00 80.19 125 GLN A CA 1
ATOM 952 C C . GLN A 1 125 ? 9.128 -2.890 -13.351 1.00 80.19 125 GLN A C 1
ATOM 954 O O . GLN A 1 125 ? 8.931 -3.284 -12.205 1.00 80.19 125 GLN A O 1
ATOM 959 N N . VAL A 1 126 ? 8.148 -2.539 -14.190 1.00 81.69 126 VAL A N 1
ATOM 960 C CA . VAL A 1 126 ? 6.725 -2.573 -13.832 1.00 81.69 126 VAL A CA 1
ATOM 961 C C . VAL A 1 126 ? 6.312 -3.974 -13.393 1.00 81.69 126 VAL A C 1
ATOM 963 O O . VAL A 1 126 ? 5.791 -4.137 -12.298 1.00 81.69 126 VAL A O 1
ATOM 966 N N . GLN A 1 127 ? 6.632 -5.010 -14.170 1.00 83.62 127 GLN A N 1
ATOM 967 C CA . GLN A 1 127 ? 6.273 -6.390 -13.822 1.00 83.62 127 GLN A CA 1
ATOM 968 C C . GLN A 1 127 ? 6.913 -6.872 -12.515 1.00 83.62 127 GLN A C 1
ATOM 970 O O . GLN A 1 127 ? 6.252 -7.532 -11.717 1.00 83.62 127 GLN A O 1
ATOM 975 N N . LYS A 1 128 ? 8.189 -6.543 -12.275 1.00 84.56 128 LYS A N 1
ATOM 976 C CA . LYS A 1 128 ? 8.878 -6.924 -11.031 1.00 84.56 128 LYS A CA 1
ATOM 977 C C . LYS A 1 128 ? 8.267 -6.243 -9.809 1.00 84.56 128 LYS A C 1
ATOM 979 O O . LYS A 1 128 ? 8.118 -6.885 -8.774 1.00 84.56 128 LYS A O 1
ATOM 984 N N . VAL A 1 129 ? 7.924 -4.963 -9.924 1.00 85.38 129 VAL A N 1
ATOM 985 C CA . VAL A 1 129 ? 7.292 -4.204 -8.839 1.00 85.38 129 VAL A CA 1
ATOM 986 C C . VAL A 1 129 ? 5.870 -4.701 -8.575 1.00 85.38 129 VAL A C 1
ATOM 988 O O . VAL A 1 129 ? 5.542 -4.999 -7.431 1.00 85.38 129 VAL A O 1
ATOM 991 N N . GLU A 1 130 ? 5.073 -4.923 -9.621 1.00 85.19 130 GLU A N 1
ATOM 992 C CA . GLU A 1 130 ? 3.717 -5.478 -9.500 1.00 85.19 130 GLU A CA 1
ATOM 993 C C . GLU A 1 130 ? 3.712 -6.896 -8.895 1.00 85.19 130 GLU A C 1
ATOM 995 O O . GLU A 1 130 ? 2.818 -7.241 -8.126 1.00 85.19 130 GLU A O 1
ATOM 1000 N N . ALA A 1 131 ? 4.738 -7.716 -9.153 1.00 87.25 131 ALA A N 1
ATOM 1001 C CA . ALA A 1 131 ? 4.884 -9.013 -8.487 1.00 87.25 131 ALA A CA 1
ATOM 1002 C C . ALA A 1 131 ? 5.133 -8.867 -6.974 1.00 87.25 131 ALA A C 1
ATOM 1004 O O . ALA A 1 131 ? 4.523 -9.576 -6.177 1.00 87.25 131 ALA A O 1
ATOM 1005 N N . MET A 1 132 ? 5.979 -7.915 -6.561 1.00 87.56 132 MET A N 1
ATOM 1006 C CA . MET A 1 132 ? 6.209 -7.642 -5.135 1.00 87.56 132 MET A CA 1
ATOM 1007 C C . MET A 1 132 ? 4.948 -7.105 -4.442 1.00 87.56 132 MET A C 1
ATOM 1009 O O . MET A 1 132 ? 4.705 -7.416 -3.277 1.00 87.56 132 MET A O 1
ATOM 1013 N N . TYR A 1 133 ? 4.140 -6.325 -5.162 1.00 88.38 133 TYR A N 1
ATOM 1014 C CA . TYR A 1 133 ? 2.828 -5.865 -4.709 1.00 88.38 133 TYR A CA 1
ATOM 1015 C C . TYR A 1 133 ? 1.857 -7.031 -4.517 1.00 88.38 133 TYR A C 1
ATOM 1017 O O . TYR A 1 133 ? 1.242 -7.133 -3.457 1.00 88.38 133 TYR A O 1
ATOM 1025 N N . ALA A 1 134 ? 1.784 -7.956 -5.476 1.00 88.69 134 ALA A N 1
ATOM 1026 C CA . ALA A 1 134 ? 0.938 -9.144 -5.379 1.00 88.69 134 ALA A CA 1
ATOM 1027 C C . ALA A 1 134 ? 1.315 -10.057 -4.195 1.00 88.69 134 ALA A C 1
ATOM 1029 O O . ALA A 1 134 ? 0.431 -10.611 -3.537 1.00 88.69 134 ALA A O 1
ATOM 1030 N N . ASP A 1 135 ? 2.610 -10.191 -3.894 1.00 87.44 135 ASP A N 1
ATOM 1031 C CA . ASP A 1 135 ? 3.080 -10.969 -2.744 1.00 87.44 135 ASP A CA 1
ATOM 1032 C C . ASP A 1 135 ? 2.590 -10.374 -1.415 1.00 87.44 135 ASP A C 1
ATOM 1034 O O . ASP A 1 135 ? 2.090 -11.106 -0.558 1.00 87.44 135 ASP A O 1
ATOM 1038 N N . LEU A 1 136 ? 2.693 -9.048 -1.244 1.00 86.94 136 LEU A N 1
ATOM 1039 C CA . LEU A 1 136 ? 2.212 -8.387 -0.028 1.00 86.94 136 LEU A CA 1
ATOM 1040 C C . LEU A 1 136 ? 0.681 -8.400 0.058 1.00 86.94 136 LEU A C 1
ATOM 1042 O O . LEU A 1 136 ? 0.144 -8.664 1.131 1.00 86.94 136 LEU A O 1
ATOM 1046 N N . SER A 1 137 ? -0.021 -8.196 -1.060 1.00 87.31 137 SER A N 1
ATOM 1047 C CA . SER A 1 137 ? -1.480 -8.353 -1.138 1.00 87.31 137 SER A CA 1
ATOM 1048 C C . SER A 1 137 ? -1.930 -9.697 -0.574 1.00 87.31 137 SER A C 1
ATOM 1050 O O . SER A 1 137 ? -2.812 -9.756 0.280 1.00 87.31 137 SER A O 1
ATOM 1052 N N . LYS A 1 138 ? -1.266 -10.780 -0.986 1.00 87.56 138 LYS A N 1
ATOM 1053 C CA . LYS A 1 138 ? -1.573 -12.126 -0.506 1.00 87.56 138 LYS A CA 1
ATOM 1054 C C . LYS A 1 138 ? -1.306 -12.289 0.994 1.00 87.56 138 LYS A C 1
ATOM 1056 O O . LYS A 1 138 ? -2.067 -12.976 1.670 1.00 87.56 138 LYS A O 1
ATOM 1061 N N . ASP A 1 139 ? -0.252 -11.679 1.532 1.00 84.56 139 ASP A N 1
ATOM 1062 C CA . ASP A 1 139 ? 0.030 -11.695 2.979 1.00 84.56 139 ASP A CA 1
ATOM 1063 C C . ASP A 1 139 ? -1.005 -10.899 3.796 1.00 84.56 139 ASP A C 1
ATOM 1065 O O . ASP A 1 139 ? -1.259 -11.206 4.960 1.00 84.56 139 ASP A O 1
ATOM 1069 N N . MET A 1 140 ? -1.616 -9.868 3.210 1.00 82.94 140 MET A N 1
ATOM 1070 C CA . MET A 1 140 ? -2.690 -9.100 3.852 1.00 82.94 140 MET A CA 1
ATOM 1071 C C . MET A 1 140 ? -4.037 -9.829 3.803 1.00 82.94 140 MET A C 1
ATOM 1073 O O . MET A 1 140 ? -4.782 -9.801 4.779 1.00 82.94 140 MET A O 1
ATOM 1077 N N . GLU A 1 141 ? -4.336 -10.518 2.702 1.00 80.94 141 GLU A N 1
ATOM 1078 C CA . GLU A 1 141 ? -5.558 -11.322 2.555 1.00 80.94 141 GLU A CA 1
ATOM 1079 C C . GLU A 1 141 ? -5.591 -12.528 3.507 1.00 80.94 141 GLU A C 1
ATOM 1081 O O . GLU A 1 141 ? -6.660 -12.926 3.960 1.00 80.94 141 GLU A O 1
ATOM 1086 N N . ASN A 1 142 ? -4.426 -13.088 3.845 1.00 81.56 142 ASN A N 1
ATOM 1087 C CA . ASN A 1 142 ? -4.298 -14.240 4.743 1.00 81.56 142 ASN A CA 1
ATOM 1088 C C . ASN A 1 142 ? -4.025 -13.844 6.212 1.00 81.56 142 ASN A C 1
ATOM 1090 O O . ASN A 1 142 ? -3.435 -14.628 6.957 1.00 81.56 142 ASN A O 1
ATOM 1094 N N . ASP A 1 143 ? -4.398 -12.633 6.646 1.00 82.12 143 ASP A N 1
ATOM 1095 C CA . ASP A 1 143 ? -4.130 -12.178 8.018 1.00 82.12 143 ASP A CA 1
ATOM 1096 C C . ASP A 1 143 ? -5.088 -12.804 9.052 1.00 82.12 143 ASP A C 1
ATOM 1098 O O . ASP A 1 143 ? -6.163 -12.284 9.362 1.00 82.12 143 ASP A O 1
ATOM 1102 N N . ASP A 1 144 ? -4.654 -13.912 9.654 1.00 85.69 144 ASP A N 1
ATOM 1103 C CA . ASP A 1 144 ? -5.394 -14.615 10.705 1.00 85.69 144 ASP A CA 1
ATOM 1104 C C . ASP A 1 144 ? -5.712 -13.743 11.929 1.00 85.69 144 ASP A C 1
ATOM 1106 O O . ASP A 1 144 ? -6.683 -14.014 12.641 1.00 85.69 144 ASP A O 1
ATOM 1110 N N . PHE A 1 145 ? -4.905 -12.725 12.244 1.00 88.19 145 PHE A N 1
ATOM 1111 C CA . PHE A 1 145 ? -5.107 -11.960 13.473 1.00 88.19 145 PHE A CA 1
ATOM 1112 C C . PHE A 1 145 ? -6.421 -11.182 13.437 1.00 88.19 145 PHE A C 1
ATOM 1114 O O . PHE A 1 145 ? -7.231 -11.320 14.359 1.00 88.19 145 PHE A O 1
ATOM 1121 N N . MET A 1 146 ? -6.657 -10.420 12.367 1.00 85.00 146 MET A N 1
ATOM 1122 C CA . MET A 1 146 ? -7.870 -9.609 12.243 1.00 85.00 146 MET A CA 1
ATOM 1123 C C . MET A 1 146 ? -9.116 -10.479 12.080 1.00 85.00 146 MET A C 1
ATOM 1125 O O . MET A 1 146 ? -10.139 -10.192 12.691 1.00 85.00 146 MET A O 1
ATOM 1129 N N . PHE A 1 147 ? -9.027 -11.575 11.322 1.00 81.94 147 PHE A N 1
ATOM 1130 C CA . PHE A 1 147 ? -10.211 -12.359 10.953 1.00 81.94 147 PHE A CA 1
ATOM 1131 C C . PHE A 1 147 ? -10.555 -13.496 11.913 1.00 81.94 147 PHE A C 1
ATOM 1133 O O . PHE A 1 147 ? -11.677 -13.997 11.884 1.00 81.94 147 PHE A O 1
ATOM 1140 N N . SER A 1 148 ? -9.628 -13.906 12.782 1.00 87.00 148 SER A N 1
ATOM 1141 C CA . SER A 1 148 ? -9.889 -14.972 13.757 1.00 87.00 148 SER A CA 1
ATOM 1142 C C . SER A 1 148 ? -9.696 -14.528 15.203 1.00 87.00 148 SER A C 1
ATOM 1144 O O . SER A 1 148 ? -10.554 -14.803 16.043 1.00 87.00 148 SER A O 1
ATOM 1146 N N . LYS A 1 149 ? -8.606 -13.817 15.516 1.00 90.50 149 LYS A N 1
ATOM 1147 C CA . LYS A 1 149 ? -8.237 -13.510 16.906 1.00 90.50 149 LYS A CA 1
ATOM 1148 C C . LYS A 1 149 ? -8.988 -12.307 17.455 1.00 90.50 149 LYS A C 1
ATOM 1150 O O . LYS A 1 149 ? -9.494 -12.389 18.571 1.00 90.50 149 LYS A O 1
ATOM 1155 N N . VAL A 1 150 ? -9.102 -11.223 16.688 1.00 90.88 150 VAL A N 1
ATOM 1156 C CA . VAL A 1 150 ? -9.869 -10.034 17.100 1.00 90.88 150 VAL A CA 1
ATOM 1157 C C . VAL A 1 150 ? -11.326 -10.388 17.448 1.00 90.88 150 VAL A C 1
ATOM 1159 O O . VAL A 1 150 ? -11.735 -10.046 18.558 1.00 90.88 150 VAL A O 1
ATOM 1162 N N . PRO A 1 151 ? -12.082 -11.152 16.627 1.00 89.75 151 PRO A N 1
ATOM 1163 C CA . PRO A 1 151 ? -13.418 -11.615 17.007 1.00 89.75 151 PRO A CA 1
ATOM 1164 C C . PRO A 1 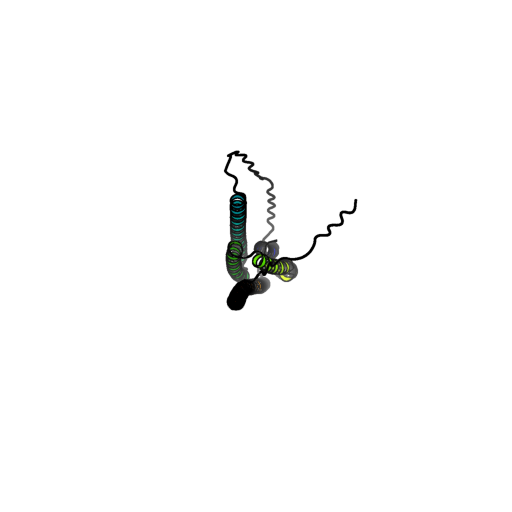151 ? -13.447 -12.368 18.343 1.00 89.75 151 PRO A C 1
ATOM 1166 O O . PRO A 1 151 ? -14.293 -12.092 19.190 1.00 89.75 151 PRO A O 1
ATOM 1169 N N . GLN A 1 152 ? -12.500 -13.284 18.574 1.00 90.62 152 GLN A N 1
ATOM 1170 C CA . GLN A 1 152 ? -12.426 -14.053 19.824 1.00 90.62 152 GLN A CA 1
ATOM 1171 C C . GLN A 1 152 ? -12.142 -13.152 21.033 1.00 90.62 152 GLN A C 1
ATOM 1173 O O . GLN A 1 152 ? -12.722 -13.335 22.104 1.00 90.62 152 GLN A O 1
ATOM 1178 N N . MET A 1 153 ? -11.268 -12.154 20.875 1.00 90.62 153 MET A N 1
ATOM 1179 C CA . MET A 1 153 ? -11.001 -11.170 21.926 1.00 90.62 153 MET A CA 1
ATOM 1180 C C . MET A 1 153 ? -12.246 -10.321 22.216 1.00 90.62 153 MET A C 1
ATOM 1182 O O . MET A 1 153 ? -12.581 -10.103 23.380 1.00 90.62 153 MET A O 1
ATOM 1186 N N . LEU A 1 154 ? -12.971 -9.887 21.182 1.00 89.69 154 LEU A N 1
ATOM 1187 C CA . LEU A 1 154 ? -14.224 -9.141 21.332 1.00 89.69 154 LEU A CA 1
ATOM 1188 C C . LEU A 1 154 ? -15.317 -9.986 22.007 1.00 89.69 154 LEU A C 1
ATOM 1190 O O . LEU A 1 154 ? -16.039 -9.490 22.872 1.00 89.69 154 LEU A O 1
ATOM 1194 N N . GLU A 1 155 ? -15.400 -11.280 21.695 1.00 90.62 155 GLU A N 1
ATOM 1195 C CA . GLU A 1 155 ? -16.322 -12.211 22.349 1.00 90.62 155 GLU A CA 1
ATOM 1196 C C . GLU A 1 155 ? -16.016 -12.360 23.847 1.00 90.62 155 GLU A C 1
ATOM 1198 O O . GLU A 1 155 ? -16.926 -12.360 24.679 1.00 90.62 155 GLU A O 1
ATOM 1203 N N . ILE A 1 156 ? -14.734 -12.431 24.222 1.00 89.88 156 ILE A N 1
ATOM 1204 C CA . ILE A 1 156 ? -14.323 -12.419 25.632 1.00 89.88 156 ILE A CA 1
ATOM 1205 C C . ILE A 1 156 ? -14.702 -11.087 26.286 1.00 89.88 156 ILE A C 1
ATOM 1207 O O . ILE A 1 156 ? -15.213 -11.090 27.407 1.00 89.88 156 ILE A O 1
ATOM 1211 N N . ALA A 1 157 ? -14.516 -9.962 25.591 1.00 88.25 157 ALA A N 1
ATOM 1212 C CA . ALA A 1 157 ? -14.882 -8.645 26.102 1.00 88.25 157 ALA A CA 1
ATOM 1213 C C . ALA A 1 157 ? -16.387 -8.530 26.413 1.00 88.25 157 ALA A C 1
ATOM 1215 O O . ALA A 1 157 ? -16.765 -7.928 27.417 1.00 88.25 157 ALA A O 1
ATOM 1216 N N . ASN A 1 158 ? -17.241 -9.157 25.600 1.00 87.31 158 ASN A N 1
ATOM 1217 C CA . ASN A 1 158 ? -18.695 -9.167 25.789 1.00 87.31 158 ASN A CA 1
ATOM 1218 C C . ASN A 1 158 ? -19.167 -9.991 26.997 1.00 87.31 158 ASN A C 1
ATOM 1220 O O . ASN A 1 158 ? -20.312 -9.849 27.420 1.00 87.31 158 ASN A O 1
ATOM 1224 N N . LYS A 1 159 ? -18.304 -10.823 27.595 1.00 90.44 159 LYS A N 1
ATOM 1225 C CA . LYS A 1 159 ? -18.616 -11.528 28.852 1.00 90.44 159 LYS A CA 1
ATOM 1226 C C . LYS A 1 159 ? -18.585 -10.593 30.063 1.00 90.44 159 LYS A C 1
ATOM 1228 O O . LYS A 1 159 ? -19.108 -10.947 31.119 1.00 90.44 159 LYS A O 1
ATOM 1233 N N . PHE A 1 160 ? -17.978 -9.414 29.927 1.00 88.75 160 PHE A N 1
ATOM 1234 C CA . PHE A 1 160 ? -17.963 -8.390 30.966 1.00 88.75 160 PHE A CA 1
ATOM 1235 C C . PHE A 1 160 ? -19.175 -7.449 30.828 1.00 88.75 160 PHE A C 1
ATOM 1237 O O . PHE A 1 160 ? -19.576 -7.129 29.707 1.00 88.75 160 PHE A O 1
ATOM 1244 N N . PRO A 1 161 ? -19.743 -6.941 31.940 1.00 87.56 161 PRO A N 1
ATOM 1245 C CA . PRO A 1 161 ? -20.815 -5.946 31.889 1.00 87.56 161 PRO A CA 1
ATOM 1246 C C . PRO A 1 161 ? -20.402 -4.697 31.100 1.00 87.56 161 PRO A C 1
ATOM 1248 O O . PRO A 1 161 ? -19.254 -4.258 31.204 1.00 87.56 161 PRO A O 1
ATOM 1251 N N . GLU A 1 162 ? -21.338 -4.109 30.347 1.00 79.19 162 GLU A N 1
ATOM 1252 C CA . GLU A 1 162 ? -21.057 -3.036 29.376 1.00 79.19 162 GLU A CA 1
ATOM 1253 C C . GLU A 1 162 ? -20.325 -1.838 29.974 1.00 79.19 162 GLU A C 1
ATOM 1255 O O . GLU A 1 162 ? -19.355 -1.346 29.404 1.00 79.19 162 GLU A O 1
ATOM 1260 N N . GLU A 1 163 ? -20.727 -1.440 31.177 1.00 83.94 163 GLU A N 1
ATOM 1261 C CA . GLU A 1 163 ? -20.161 -0.280 31.859 1.00 83.94 163 GLU A CA 1
ATOM 1262 C C . GLU A 1 163 ? -18.993 -0.603 32.789 1.00 83.94 163 GLU A C 1
ATOM 1264 O O . GLU A 1 163 ? -18.442 0.305 33.416 1.00 83.94 163 GLU A O 1
ATOM 1269 N N . SER A 1 164 ? -18.595 -1.875 32.880 1.00 91.62 164 SER A N 1
ATOM 1270 C CA . SER A 1 164 ? -17.525 -2.287 33.784 1.00 91.62 164 SER A CA 1
ATOM 1271 C C . SER A 1 164 ? -16.167 -1.734 33.355 1.00 91.62 164 SER A C 1
ATOM 1273 O O . SER A 1 164 ? -15.800 -1.752 32.175 1.00 91.62 164 SER A O 1
ATOM 1275 N N . ASP A 1 165 ? -15.371 -1.327 34.343 1.00 90.94 165 ASP A N 1
ATOM 1276 C CA . ASP A 1 165 ? -13.977 -0.929 34.130 1.00 90.94 165 ASP A CA 1
ATOM 1277 C C . ASP A 1 165 ? -13.160 -2.064 33.496 1.00 90.94 165 ASP A C 1
ATOM 1279 O O . ASP A 1 165 ? -12.265 -1.818 32.691 1.00 90.94 165 ASP A O 1
ATOM 1283 N N . SER A 1 166 ? -13.517 -3.321 33.787 1.00 90.62 166 SER A N 1
ATOM 1284 C CA . SER A 1 166 ? -12.917 -4.503 33.164 1.00 90.62 166 SER A CA 1
ATOM 1285 C C . SER A 1 166 ? -13.164 -4.557 31.657 1.00 90.62 166 SER A C 1
ATOM 1287 O O . SER A 1 166 ? -12.212 -4.782 30.911 1.00 90.62 166 SER A O 1
ATOM 1289 N N . ARG A 1 167 ? -14.396 -4.301 31.184 1.00 89.69 167 ARG A N 1
ATOM 1290 C CA . ARG A 1 167 ? -14.692 -4.252 29.741 1.00 89.69 167 ARG A CA 1
ATOM 1291 C C . ARG A 1 167 ? -13.948 -3.102 29.072 1.00 89.69 167 ARG A C 1
ATOM 1293 O O . ARG A 1 167 ? -13.347 -3.307 28.022 1.00 89.69 167 ARG A O 1
ATOM 1300 N N . LYS A 1 168 ? -13.939 -1.918 29.695 1.00 90.00 168 LYS A N 1
ATOM 1301 C CA . LYS A 1 168 ? -13.224 -0.731 29.192 1.00 90.00 168 LYS A CA 1
ATOM 1302 C C . LYS A 1 168 ? -11.723 -0.995 29.050 1.00 90.00 168 LYS A C 1
ATOM 1304 O O . LYS A 1 168 ? -11.151 -0.722 27.996 1.00 90.00 168 LYS A O 1
ATOM 1309 N N . LEU A 1 169 ? -11.099 -1.592 30.068 1.00 91.06 169 LEU A N 1
ATOM 1310 C CA . LEU A 1 169 ? -9.684 -1.964 30.035 1.00 91.06 169 LEU A CA 1
ATOM 1311 C C . LEU A 1 169 ? -9.398 -3.017 28.956 1.00 91.06 169 LEU A C 1
ATOM 1313 O O . LEU A 1 169 ? -8.431 -2.881 28.209 1.00 91.06 169 LEU A O 1
ATOM 1317 N N . TYR A 1 170 ? -10.248 -4.041 28.846 1.00 92.69 170 TYR A N 1
ATOM 1318 C CA . TYR A 1 170 ? -10.080 -5.095 27.847 1.00 92.69 170 TYR A CA 1
ATOM 1319 C C . TYR A 1 170 ? -10.214 -4.544 26.422 1.00 92.69 170 TYR A C 1
ATOM 1321 O O . TYR A 1 170 ? -9.389 -4.847 25.565 1.00 92.69 170 TYR A O 1
ATOM 1329 N N . MET A 1 171 ? -11.192 -3.667 26.185 1.00 91.62 171 MET A N 1
ATOM 1330 C CA . MET A 1 171 ? -11.402 -3.040 24.882 1.00 91.62 171 MET A CA 1
ATOM 1331 C C . MET A 1 171 ? -10.262 -2.087 24.498 1.00 91.62 171 MET A C 1
ATOM 1333 O O . MET A 1 171 ? -9.823 -2.090 23.353 1.00 91.62 171 MET A O 1
ATOM 1337 N N . SER A 1 172 ? -9.703 -1.348 25.463 1.00 92.44 172 SER A N 1
ATOM 1338 C CA . SER A 1 172 ? -8.473 -0.572 25.253 1.00 92.44 172 SER A CA 1
ATOM 1339 C C . SER A 1 172 ? -7.266 -1.467 24.930 1.00 92.44 172 SER A C 1
ATOM 1341 O O . SER A 1 172 ? -6.419 -1.099 24.115 1.00 92.44 172 SER A O 1
ATOM 1343 N N . GLY A 1 173 ? -7.195 -2.663 25.523 1.00 93.25 173 GLY A N 1
ATOM 1344 C CA . GLY A 1 173 ? -6.199 -3.675 25.172 1.00 93.25 173 GLY A CA 1
ATOM 1345 C C . GLY A 1 173 ? -6.337 -4.158 23.727 1.00 93.25 173 GLY A C 1
ATOM 1346 O O . GLY A 1 173 ? -5.338 -4.217 23.013 1.00 93.25 173 GLY A O 1
ATOM 1347 N N . ILE A 1 174 ? -7.568 -4.437 23.286 1.00 93.19 174 ILE A N 1
ATOM 1348 C CA . ILE A 1 174 ? -7.873 -4.812 21.896 1.00 93.19 174 ILE A CA 1
ATOM 1349 C C . ILE A 1 174 ? -7.483 -3.677 20.941 1.00 93.19 174 ILE A C 1
ATOM 1351 O O . ILE A 1 174 ? -6.763 -3.932 19.982 1.00 93.19 174 ILE A O 1
ATOM 1355 N N . ASP A 1 175 ? -7.866 -2.428 21.234 1.00 94.44 175 ASP A N 1
ATOM 1356 C CA . ASP A 1 175 ? -7.464 -1.245 20.453 1.00 94.44 175 ASP A CA 1
ATOM 1357 C C . ASP A 1 175 ? -5.946 -1.173 20.261 1.00 94.44 175 ASP A C 1
ATOM 1359 O O . ASP A 1 175 ? -5.451 -1.032 19.144 1.00 94.44 175 ASP A O 1
ATOM 1363 N N . ARG A 1 176 ? -5.185 -1.341 21.346 1.00 94.69 176 ARG A N 1
ATOM 1364 C CA . ARG A 1 176 ? -3.723 -1.275 21.302 1.00 94.69 176 ARG A CA 1
ATOM 1365 C C . ARG A 1 176 ? -3.098 -2.433 20.526 1.00 94.69 176 ARG A C 1
ATOM 1367 O O . ARG A 1 176 ? -2.083 -2.231 19.865 1.00 94.69 176 ARG A O 1
ATOM 1374 N N . GLU A 1 177 ? -3.659 -3.633 20.615 1.00 93.94 177 GLU A N 1
ATOM 1375 C CA . GLU A 1 177 ? -3.132 -4.787 19.884 1.00 93.94 177 GLU A CA 1
ATOM 1376 C C . GLU A 1 177 ? -3.454 -4.702 18.386 1.00 93.94 177 GLU A C 1
ATOM 1378 O O . GLU A 1 177 ? -2.587 -4.968 17.556 1.00 93.94 177 GLU A O 1
ATOM 1383 N N . MET A 1 178 ? -4.649 -4.222 18.030 1.00 92.81 178 MET A N 1
ATOM 1384 C CA . MET A 1 178 ? -4.992 -3.910 16.641 1.00 92.81 178 MET A CA 1
ATOM 1385 C C . MET A 1 178 ? -4.091 -2.814 16.078 1.00 92.81 178 MET A C 1
ATOM 1387 O O . MET A 1 178 ? -3.573 -2.968 14.976 1.00 92.81 178 MET A O 1
ATOM 1391 N N . ALA A 1 179 ? -3.837 -1.751 16.847 1.00 94.44 179 ALA A N 1
ATOM 1392 C CA . ALA A 1 179 ? -2.911 -0.687 16.466 1.00 94.44 179 ALA A CA 1
ATOM 1393 C C . ALA A 1 179 ? -1.526 -1.239 16.102 1.00 94.44 179 ALA A C 1
ATOM 1395 O O . ALA A 1 179 ? -1.025 -0.967 15.015 1.00 94.44 179 ALA A O 1
ATOM 1396 N N . LYS A 1 180 ? -0.954 -2.119 16.937 1.00 94.62 180 LYS A N 1
ATOM 1397 C CA . LYS A 1 180 ? 0.325 -2.778 16.622 1.00 94.62 180 LYS A CA 1
ATOM 1398 C C . LYS A 1 180 ? 0.272 -3.607 15.342 1.00 94.62 180 LYS A C 1
ATOM 1400 O O . LYS A 1 180 ? 1.258 -3.654 14.615 1.00 94.62 180 LYS A O 1
ATOM 1405 N N . HIS A 1 181 ? -0.844 -4.280 15.068 1.00 91.44 181 HIS A N 1
ATOM 1406 C CA . HIS A 1 181 ? -1.002 -5.028 13.822 1.00 91.44 181 HIS A CA 1
ATOM 1407 C C . HIS A 1 181 ? -1.037 -4.101 12.602 1.00 91.44 181 HIS A C 1
ATOM 1409 O O . HIS A 1 181 ? -0.365 -4.377 11.607 1.00 91.44 181 HIS A O 1
ATOM 1415 N N . PHE A 1 182 ? -1.744 -2.971 12.691 1.00 92.06 182 PHE A N 1
ATOM 1416 C CA . PHE A 1 182 ? -1.689 -1.931 11.663 1.00 92.06 182 PHE A CA 1
ATOM 1417 C C . PHE A 1 182 ? -0.275 -1.358 11.512 1.00 92.06 182 PHE A C 1
ATOM 1419 O O . PHE A 1 182 ? 0.185 -1.201 10.383 1.00 92.06 182 PHE A O 1
ATOM 1426 N N . ASP A 1 183 ? 0.446 -1.111 12.607 1.00 94.12 183 ASP A N 1
ATOM 1427 C CA . ASP A 1 183 ? 1.837 -0.643 12.571 1.00 94.12 183 ASP A CA 1
ATOM 1428 C C . ASP A 1 183 ? 2.753 -1.664 11.881 1.00 94.12 183 ASP A C 1
ATOM 1430 O O . ASP A 1 183 ? 3.566 -1.298 11.035 1.00 94.12 183 ASP A O 1
ATOM 1434 N N . PHE A 1 184 ? 2.584 -2.956 12.173 1.00 92.94 184 PHE A N 1
ATOM 1435 C CA . PHE A 1 184 ? 3.347 -4.029 11.536 1.00 92.94 184 PHE A CA 1
ATOM 1436 C C . PHE A 1 184 ? 3.103 -4.090 10.022 1.00 92.94 184 PHE A C 1
ATOM 1438 O O . PHE A 1 184 ? 4.057 -4.125 9.243 1.00 92.94 184 PHE A O 1
ATOM 1445 N N . LYS A 1 185 ? 1.837 -4.049 9.582 1.00 91.38 185 LYS A N 1
ATOM 1446 C CA . LYS A 1 185 ? 1.497 -4.008 8.148 1.00 91.38 185 LYS A CA 1
ATOM 1447 C C . LYS A 1 185 ? 1.992 -2.715 7.484 1.00 91.38 185 LYS A C 1
ATOM 1449 O O . LYS A 1 185 ? 2.462 -2.743 6.350 1.00 91.38 185 LYS A O 1
ATOM 1454 N N . THR A 1 186 ? 1.979 -1.597 8.207 1.00 92.88 186 THR A N 1
ATOM 1455 C CA . THR A 1 186 ? 2.567 -0.326 7.753 1.00 92.88 186 THR A CA 1
ATOM 1456 C C . THR A 1 186 ? 4.078 -0.452 7.547 1.00 92.88 186 THR A C 1
ATOM 1458 O O . THR A 1 186 ? 4.609 -0.005 6.534 1.00 92.88 186 THR A O 1
ATOM 1461 N N . GLU A 1 187 ? 4.787 -1.121 8.456 1.00 94.12 187 GLU A N 1
ATOM 1462 C CA . GLU A 1 187 ? 6.222 -1.375 8.308 1.00 94.12 187 GLU A CA 1
ATOM 1463 C C . GLU A 1 187 ? 6.521 -2.296 7.113 1.00 94.12 187 GLU A C 1
ATOM 1465 O O . GLU A 1 187 ? 7.509 -2.090 6.404 1.00 94.12 187 GLU A O 1
ATOM 1470 N N . GLN A 1 188 ? 5.665 -3.288 6.850 1.00 92.31 188 GLN A N 1
ATOM 1471 C CA . GLN A 1 188 ? 5.775 -4.119 5.648 1.00 92.31 188 GLN A CA 1
ATOM 1472 C C . GLN A 1 188 ? 5.616 -3.289 4.366 1.00 92.31 188 GLN A C 1
ATOM 1474 O O . GLN A 1 188 ? 6.428 -3.450 3.453 1.00 92.31 188 GLN A O 1
ATOM 1479 N N . LEU A 1 189 ? 4.635 -2.378 4.309 1.00 91.38 189 LEU A N 1
ATOM 1480 C CA . LEU A 1 189 ? 4.450 -1.454 3.180 1.00 91.38 189 LEU A CA 1
ATOM 1481 C C . LEU A 1 189 ? 5.684 -0.574 2.966 1.00 91.38 189 LEU A C 1
ATOM 1483 O O . LEU A 1 189 ? 6.176 -0.457 1.844 1.00 91.38 189 LEU A O 1
ATOM 1487 N N . LYS A 1 190 ? 6.249 -0.034 4.047 1.00 93.62 190 LYS A N 1
ATOM 1488 C CA . LYS A 1 190 ? 7.471 0.770 3.982 1.00 93.62 190 LYS A CA 1
ATOM 1489 C C . LYS A 1 190 ? 8.660 -0.020 3.427 1.00 93.62 190 LYS A C 1
ATOM 1491 O O . LYS A 1 190 ? 9.331 0.429 2.501 1.00 93.62 190 LYS A O 1
ATOM 1496 N N . LYS A 1 191 ? 8.909 -1.227 3.946 1.00 92.75 191 LYS A N 1
ATOM 1497 C CA . LYS A 1 191 ? 9.999 -2.098 3.461 1.00 92.75 191 LYS A CA 1
ATOM 1498 C C . LYS A 1 191 ? 9.792 -2.532 2.015 1.00 92.75 191 LYS A C 1
ATOM 1500 O O . LYS A 1 191 ? 10.754 -2.683 1.265 1.00 92.75 191 LYS A O 1
ATOM 1505 N N . LEU A 1 192 ? 8.545 -2.766 1.616 1.00 91.31 192 LEU A N 1
ATOM 1506 C CA . LEU A 1 192 ? 8.199 -3.037 0.228 1.00 91.31 192 LEU A CA 1
ATOM 1507 C C . LEU A 1 192 ? 8.564 -1.843 -0.657 1.00 91.31 192 LEU A C 1
ATOM 1509 O O . LEU A 1 192 ? 9.170 -2.048 -1.707 1.00 91.31 192 LEU A O 1
ATOM 1513 N N . ASN A 1 193 ? 8.263 -0.622 -0.219 1.00 89.56 193 ASN A N 1
ATOM 1514 C CA . ASN A 1 193 ? 8.621 0.586 -0.948 1.00 89.56 193 ASN A CA 1
ATOM 1515 C C . ASN A 1 193 ? 10.147 0.718 -1.123 1.00 89.56 193 ASN A C 1
ATOM 1517 O O . ASN A 1 193 ? 10.642 0.845 -2.241 1.00 89.56 193 ASN A O 1
ATOM 1521 N N . GLU A 1 194 ? 10.913 0.530 -0.043 1.00 91.38 194 GLU A N 1
ATOM 1522 C CA . GLU A 1 194 ? 12.386 0.504 -0.083 1.00 91.38 194 GLU A CA 1
ATOM 1523 C C . GLU A 1 194 ? 12.915 -0.545 -1.082 1.00 91.38 194 GLU A C 1
ATOM 1525 O O . GLU A 1 194 ? 13.820 -0.279 -1.879 1.00 91.38 194 GLU A O 1
ATOM 1530 N N . ARG A 1 195 ? 12.320 -1.745 -1.100 1.00 88.94 195 ARG A N 1
ATOM 1531 C CA . ARG A 1 195 ? 12.672 -2.795 -2.069 1.00 88.94 195 ARG A CA 1
ATOM 1532 C C . ARG A 1 195 ? 12.337 -2.400 -3.505 1.00 88.94 195 ARG A C 1
ATOM 1534 O O . ARG A 1 195 ? 13.132 -2.694 -4.399 1.00 88.94 195 ARG A O 1
ATOM 1541 N N . CYS A 1 196 ? 11.200 -1.745 -3.737 1.00 86.81 196 CYS A N 1
ATOM 1542 C CA . CYS A 1 196 ? 10.819 -1.249 -5.060 1.00 86.81 196 CYS A CA 1
ATOM 1543 C C . CYS A 1 196 ? 11.857 -0.257 -5.586 1.00 86.81 196 CYS A C 1
ATOM 1545 O O . CYS A 1 196 ? 12.355 -0.437 -6.698 1.00 86.81 196 CYS A O 1
ATOM 1547 N N . GLN A 1 197 ? 12.276 0.704 -4.760 1.00 88.19 197 GLN A N 1
ATOM 1548 C CA . GLN A 1 197 ? 13.315 1.673 -5.115 1.00 88.19 197 GLN A CA 1
ATOM 1549 C C . GLN A 1 197 ? 14.639 0.995 -5.492 1.00 88.19 197 GLN A C 1
ATOM 1551 O O . GLN A 1 197 ? 15.242 1.330 -6.514 1.00 88.19 197 GLN A O 1
ATOM 1556 N N . ILE A 1 198 ? 15.068 -0.013 -4.724 1.00 88.12 198 ILE A N 1
ATOM 1557 C CA . ILE A 1 198 ? 16.286 -0.784 -5.019 1.00 88.12 198 ILE A CA 1
ATOM 1558 C C . ILE A 1 198 ? 16.171 -1.508 -6.367 1.00 88.12 198 ILE A C 1
ATOM 1560 O O . ILE A 1 198 ? 17.103 -1.467 -7.173 1.00 88.12 198 ILE A O 1
ATOM 1564 N N . VAL A 1 199 ? 15.038 -2.164 -6.638 1.00 86.50 199 VAL A N 1
ATOM 1565 C CA . VAL A 1 199 ? 14.815 -2.873 -7.908 1.00 86.50 199 VAL A CA 1
ATOM 1566 C C . VAL A 1 199 ? 14.849 -1.896 -9.080 1.00 86.50 199 VAL A C 1
ATOM 1568 O O . VAL A 1 199 ? 15.549 -2.151 -10.063 1.00 86.50 199 VAL A O 1
ATOM 1571 N N . VAL A 1 200 ? 14.168 -0.756 -8.965 1.00 83.81 200 VAL A N 1
ATOM 1572 C CA . VAL A 1 200 ? 14.163 0.285 -10.000 1.00 83.81 200 VAL A CA 1
ATOM 1573 C C . VAL A 1 200 ? 15.578 0.782 -10.275 1.00 83.81 200 VAL A C 1
ATOM 1575 O O . VAL A 1 200 ? 16.012 0.733 -11.430 1.00 83.81 200 VAL A O 1
ATOM 1578 N N . ALA A 1 201 ? 16.318 1.166 -9.231 1.00 86.44 201 ALA A N 1
ATOM 1579 C CA . ALA A 1 201 ? 17.697 1.630 -9.342 1.00 86.44 201 ALA A CA 1
ATOM 1580 C C . ALA A 1 201 ? 18.610 0.573 -9.983 1.00 86.44 201 ALA A C 1
ATOM 1582 O O . ALA A 1 201 ? 19.378 0.883 -10.891 1.00 86.44 201 ALA A O 1
ATOM 1583 N N . SER A 1 202 ? 18.478 -0.697 -9.584 1.00 83.81 202 SER A N 1
ATOM 1584 C CA . SER A 1 202 ? 19.300 -1.789 -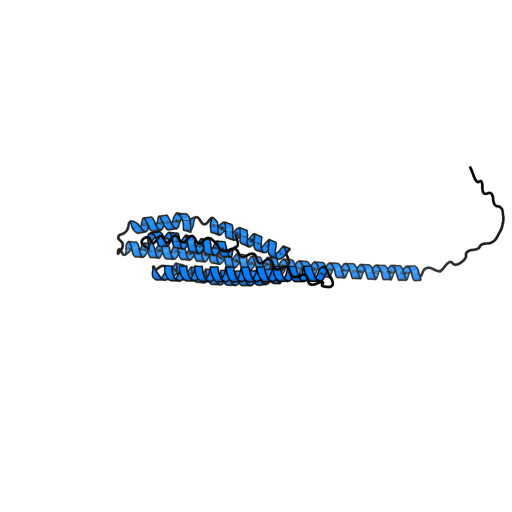10.119 1.00 83.81 202 SER A CA 1
ATOM 1585 C C . SER A 1 202 ? 19.122 -1.986 -11.627 1.00 83.81 202 SER A C 1
ATOM 1587 O O . SER A 1 202 ? 20.102 -2.219 -12.339 1.00 83.81 202 SER A O 1
ATOM 1589 N N . VAL A 1 203 ? 17.895 -1.835 -12.140 1.00 79.19 203 VAL A N 1
ATOM 1590 C CA . VAL A 1 203 ? 17.619 -1.946 -13.577 1.00 79.19 203 VAL A CA 1
ATOM 1591 C C . VAL A 1 203 ? 18.181 -0.744 -14.334 1.00 79.19 203 VAL A C 1
ATOM 1593 O O . VAL A 1 203 ? 18.745 -0.932 -15.411 1.00 79.19 203 VAL A O 1
ATOM 1596 N N . VAL A 1 204 ? 18.092 0.469 -13.775 1.00 83.00 204 VAL A N 1
ATOM 1597 C CA . VAL A 1 204 ? 18.717 1.665 -14.371 1.00 83.00 204 VAL A CA 1
ATOM 1598 C C . VAL A 1 204 ? 20.228 1.469 -14.486 1.00 83.00 204 VAL A C 1
ATOM 1600 O O . VAL A 1 204 ? 20.770 1.527 -15.588 1.00 83.00 204 VAL A O 1
ATOM 1603 N N . THR A 1 205 ? 20.895 1.105 -13.389 1.00 85.00 205 THR A N 1
ATOM 1604 C CA . THR A 1 205 ? 22.341 0.842 -13.388 1.00 85.00 205 THR A CA 1
ATOM 1605 C C . THR A 1 205 ? 22.723 -0.288 -14.346 1.00 85.00 205 THR A C 1
ATOM 1607 O O . THR A 1 205 ? 23.772 -0.241 -14.990 1.00 85.00 205 THR A O 1
ATOM 1610 N N . SER A 1 206 ? 21.890 -1.325 -14.471 1.00 80.00 206 SER A N 1
ATOM 1611 C CA . SER A 1 206 ? 22.145 -2.400 -15.430 1.00 80.00 206 SER A CA 1
ATOM 1612 C C . SER A 1 206 ? 22.071 -1.911 -16.878 1.00 80.00 206 SER A C 1
ATOM 1614 O O . SER A 1 206 ? 22.890 -2.336 -17.693 1.00 80.00 206 SER A O 1
ATOM 1616 N N . LYS A 1 207 ? 21.127 -1.021 -17.210 1.00 82.50 207 LYS A N 1
ATOM 1617 C CA . LYS A 1 207 ? 21.024 -0.417 -18.548 1.00 82.50 207 LYS A CA 1
ATOM 1618 C C . LYS A 1 207 ? 22.223 0.467 -18.866 1.00 82.50 207 LYS A C 1
ATOM 1620 O O . LYS A 1 207 ? 22.791 0.327 -19.942 1.00 82.50 207 LYS A O 1
ATOM 1625 N N . GLU A 1 208 ? 22.662 1.297 -17.923 1.00 86.44 208 GLU A N 1
ATOM 1626 C CA . GLU A 1 208 ? 23.860 2.135 -18.083 1.00 86.44 208 GLU A CA 1
ATOM 1627 C C . GLU A 1 208 ? 25.115 1.293 -18.348 1.00 86.44 208 GLU A C 1
ATOM 1629 O O . GLU A 1 208 ? 25.891 1.582 -19.260 1.00 86.44 208 GLU A O 1
ATOM 1634 N N . LYS A 1 209 ? 25.294 0.195 -17.601 1.00 87.81 209 LYS A N 1
ATOM 1635 C CA . LYS A 1 209 ? 26.408 -0.741 -17.818 1.00 87.81 209 LYS A CA 1
ATOM 1636 C C . LYS A 1 209 ? 26.342 -1.420 -19.184 1.00 87.81 209 LYS A C 1
ATOM 1638 O O . LYS A 1 209 ? 27.378 -1.571 -19.828 1.00 87.81 209 LYS A O 1
ATOM 1643 N N . MET A 1 210 ? 25.152 -1.824 -19.634 1.00 85.00 210 MET A N 1
ATOM 1644 C CA . MET A 1 210 ? 24.979 -2.394 -20.974 1.00 85.00 210 MET A CA 1
ATOM 1645 C C . MET A 1 210 ? 25.290 -1.371 -22.064 1.00 85.00 210 MET A C 1
ATOM 1647 O O . MET A 1 210 ? 25.998 -1.711 -23.006 1.00 85.00 210 MET A O 1
ATOM 1651 N N . GLN A 1 211 ? 24.838 -0.124 -21.914 1.00 86.19 211 GLN A N 1
ATOM 1652 C CA . GLN A 1 211 ? 25.150 0.952 -22.853 1.00 86.19 211 GLN A CA 1
ATOM 1653 C C . GLN A 1 211 ? 26.662 1.179 -22.945 1.00 86.19 211 GLN A C 1
ATOM 1655 O O . GLN A 1 211 ? 27.225 1.138 -24.033 1.00 86.19 211 GLN A O 1
ATOM 1660 N N . SER A 1 212 ? 27.343 1.294 -21.802 1.00 88.31 212 SER A N 1
ATOM 1661 C CA . SER A 1 212 ? 28.803 1.428 -21.761 1.00 88.31 212 SER A CA 1
ATOM 1662 C C . SER A 1 212 ? 29.522 0.241 -22.418 1.00 88.31 212 SER A C 1
ATOM 1664 O O . SER A 1 212 ? 30.520 0.419 -23.119 1.00 88.31 212 SER A O 1
ATOM 1666 N N . HIS A 1 213 ? 29.008 -0.981 -22.237 1.00 88.50 213 HIS A N 1
ATOM 1667 C CA . HIS A 1 213 ? 29.548 -2.164 -22.902 1.00 88.50 213 HIS A CA 1
ATOM 1668 C C . HIS A 1 213 ? 29.359 -2.112 -24.425 1.00 88.50 213 HIS A C 1
ATOM 1670 O O . HIS A 1 213 ? 30.287 -2.452 -25.160 1.00 88.50 213 HIS A O 1
ATOM 1676 N N . ILE A 1 214 ? 28.192 -1.664 -24.897 1.00 88.06 214 ILE A N 1
ATOM 1677 C CA . ILE A 1 214 ? 27.901 -1.469 -26.323 1.00 88.06 214 ILE A CA 1
ATOM 1678 C C . ILE A 1 214 ? 28.855 -0.430 -26.918 1.00 88.06 214 ILE A C 1
ATOM 1680 O O . ILE A 1 214 ? 29.513 -0.728 -27.914 1.00 88.06 214 ILE A O 1
ATOM 1684 N N . ASP A 1 215 ? 28.998 0.731 -26.278 1.00 90.19 215 ASP A N 1
ATOM 1685 C CA . ASP A 1 215 ? 29.886 1.803 -26.736 1.00 90.19 215 ASP A CA 1
ATOM 1686 C C . ASP A 1 215 ? 31.334 1.301 -26.840 1.00 90.19 215 ASP A C 1
ATOM 1688 O O . ASP A 1 215 ? 32.000 1.501 -27.854 1.00 90.19 215 ASP A O 1
ATOM 1692 N N . MET A 1 216 ? 31.806 0.544 -25.843 1.00 93.31 216 MET A N 1
ATOM 1693 C CA . MET A 1 216 ? 33.130 -0.082 -25.879 1.00 93.31 216 MET A CA 1
ATOM 1694 C C . MET A 1 216 ? 33.284 -1.060 -27.055 1.00 93.31 216 MET A C 1
ATOM 1696 O O . MET A 1 216 ? 34.329 -1.075 -27.708 1.00 93.31 216 MET A O 1
ATOM 1700 N N . VAL A 1 217 ? 32.288 -1.915 -27.315 1.00 92.50 217 VAL A N 1
ATOM 1701 C CA . VAL A 1 217 ? 32.334 -2.878 -28.429 1.00 92.50 217 VAL A CA 1
ATOM 1702 C C . VAL A 1 217 ? 32.350 -2.155 -29.776 1.00 92.50 217 VAL A C 1
ATOM 1704 O O . VAL A 1 217 ? 33.089 -2.572 -30.670 1.00 92.50 217 VAL A O 1
ATOM 1707 N N . ILE A 1 218 ? 31.579 -1.075 -29.919 1.00 90.12 218 ILE A N 1
ATOM 1708 C CA . ILE A 1 218 ? 31.561 -0.239 -31.125 1.00 90.12 218 ILE A CA 1
ATOM 1709 C C . ILE A 1 218 ? 32.936 0.390 -31.343 1.00 90.12 218 ILE A C 1
ATOM 1711 O O . ILE A 1 218 ? 33.513 0.199 -32.412 1.00 90.12 218 ILE A O 1
ATOM 1715 N N . THR A 1 219 ? 33.498 1.047 -30.327 1.00 93.56 219 THR A N 1
ATOM 1716 C CA . THR A 1 219 ? 34.829 1.667 -30.407 1.00 93.56 219 THR A CA 1
ATOM 1717 C C . THR A 1 219 ? 35.892 0.650 -30.813 1.00 93.56 219 THR A C 1
ATOM 1719 O O . THR A 1 219 ? 36.596 0.862 -31.794 1.00 93.56 219 THR A O 1
ATOM 1722 N N . LYS A 1 220 ? 35.93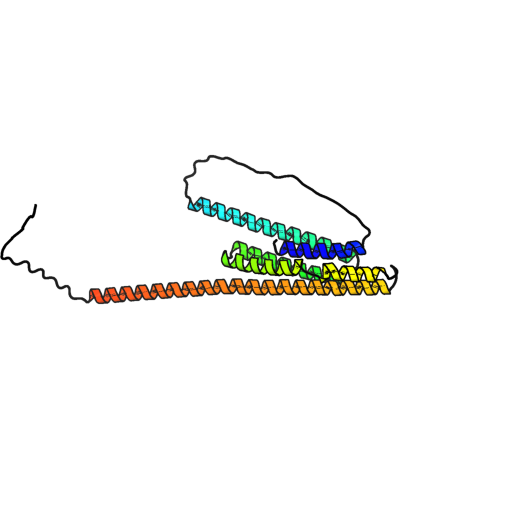7 -0.519 -30.157 1.00 90.75 220 LYS A N 1
ATOM 1723 C CA . LYS A 1 220 ? 36.893 -1.587 -30.505 1.00 90.75 220 LYS A CA 1
ATOM 1724 C C . LYS A 1 220 ? 36.724 -2.104 -31.932 1.00 90.75 220 LYS A C 1
ATOM 1726 O O . LYS A 1 220 ? 37.706 -2.468 -32.576 1.00 90.75 220 LYS A O 1
ATOM 1731 N N . ARG A 1 221 ? 35.489 -2.182 -32.437 1.00 80.44 221 ARG A N 1
ATOM 1732 C CA . ARG A 1 221 ? 35.238 -2.582 -33.830 1.00 80.44 221 ARG A CA 1
ATOM 1733 C C . ARG A 1 221 ? 35.702 -1.515 -34.815 1.00 80.44 221 ARG A C 1
ATOM 1735 O O . ARG A 1 221 ? 36.272 -1.887 -35.835 1.00 80.44 221 ARG A O 1
ATOM 1742 N N . ILE A 1 222 ? 35.484 -0.234 -34.518 1.00 89.75 222 ILE A N 1
ATOM 1743 C CA . ILE A 1 222 ? 35.969 0.879 -35.346 1.00 89.75 222 ILE A CA 1
ATOM 1744 C C . ILE A 1 222 ? 37.500 0.861 -35.395 1.00 89.75 222 ILE A C 1
ATOM 1746 O O . ILE A 1 222 ? 38.058 0.804 -36.485 1.00 89.75 222 ILE A O 1
ATOM 1750 N N . GLU A 1 223 ? 38.169 0.775 -34.242 1.00 88.69 223 GLU A N 1
ATOM 1751 C CA . GLU A 1 223 ? 39.634 0.672 -34.153 1.00 88.69 223 GLU A CA 1
ATOM 1752 C C . GLU A 1 223 ? 40.180 -0.523 -34.951 1.00 88.69 223 GLU A C 1
ATOM 1754 O O . GLU A 1 223 ? 41.187 -0.419 -35.652 1.00 88.69 223 GLU A O 1
ATOM 1759 N N . HIS A 1 224 ? 39.505 -1.676 -34.881 1.00 87.94 224 HIS A N 1
ATOM 1760 C CA . HIS A 1 224 ? 39.900 -2.854 -35.649 1.00 87.94 224 HIS A CA 1
ATOM 1761 C C . HIS A 1 224 ? 39.744 -2.644 -37.162 1.00 87.94 224 HIS A C 1
ATOM 1763 O O . HIS A 1 224 ? 40.619 -3.042 -37.931 1.00 87.94 224 HIS A O 1
ATOM 1769 N N . ILE A 1 225 ? 38.656 -2.004 -37.602 1.00 87.69 225 ILE A N 1
ATOM 1770 C CA . ILE A 1 225 ? 38.448 -1.656 -39.015 1.00 87.69 225 ILE A CA 1
ATOM 1771 C C . ILE A 1 225 ? 39.532 -0.682 -39.487 1.00 87.69 225 ILE A C 1
ATOM 1773 O O . ILE A 1 225 ? 40.121 -0.909 -40.542 1.00 87.69 225 ILE A O 1
ATOM 1777 N N . GLU A 1 226 ? 39.846 0.352 -38.704 1.00 84.44 226 GLU A N 1
ATOM 1778 C CA . GLU A 1 226 ? 40.918 1.307 -39.008 1.00 84.44 226 GLU A CA 1
ATOM 1779 C C . GLU A 1 226 ? 42.277 0.609 -39.139 1.00 84.44 226 GLU A C 1
ATOM 1781 O O . GLU A 1 226 ? 43.015 0.859 -40.093 1.00 84.44 226 GLU A O 1
ATOM 1786 N N . GLN A 1 227 ? 42.590 -0.334 -38.245 1.00 84.81 227 GLN A N 1
ATOM 1787 C CA . GLN A 1 227 ? 43.800 -1.154 -38.346 1.00 84.81 227 GLN A CA 1
ATOM 1788 C C . GLN A 1 227 ? 43.834 -1.982 -39.634 1.00 84.81 227 GLN A C 1
ATOM 1790 O O . GLN A 1 227 ? 44.846 -1.975 -40.334 1.00 84.81 227 GLN A O 1
ATOM 1795 N N . VAL A 1 228 ? 42.743 -2.673 -39.979 1.00 83.06 228 VAL A N 1
ATOM 1796 C CA . VAL A 1 228 ? 42.661 -3.464 -41.220 1.00 83.06 228 VAL A CA 1
ATOM 1797 C C . VAL A 1 228 ? 42.803 -2.567 -42.452 1.00 83.06 228 VAL 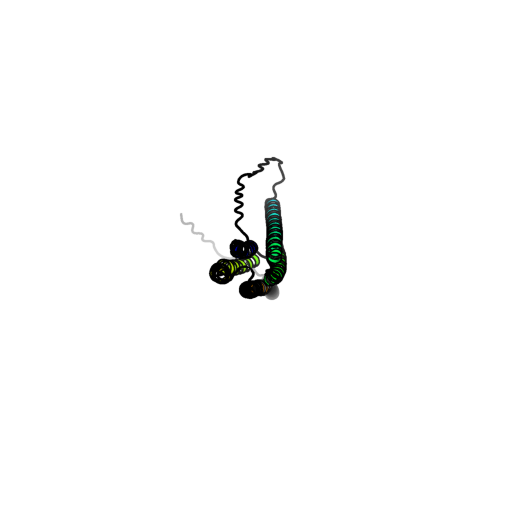A C 1
ATOM 1799 O O . VAL A 1 228 ? 43.503 -2.930 -43.397 1.00 83.06 228 VAL A O 1
ATOM 1802 N N . MET A 1 229 ? 42.199 -1.377 -42.443 1.00 75.31 229 MET A N 1
ATOM 1803 C CA . MET A 1 229 ? 42.355 -0.392 -43.516 1.00 75.31 229 MET A CA 1
ATOM 1804 C C . MET A 1 229 ? 43.803 0.086 -43.646 1.00 75.31 229 MET A C 1
ATOM 1806 O O . MET A 1 229 ? 44.320 0.141 -44.761 1.00 75.31 229 MET A O 1
ATOM 1810 N N . HIS A 1 230 ? 44.480 0.380 -42.534 1.00 78.38 230 HIS A N 1
ATOM 1811 C CA . HIS A 1 230 ? 45.891 0.763 -42.543 1.00 78.38 230 HIS A CA 1
ATOM 1812 C C . HIS A 1 230 ? 46.801 -0.352 -43.067 1.00 78.38 230 HIS A C 1
ATOM 1814 O O . HIS A 1 230 ? 47.688 -0.073 -43.871 1.00 78.38 230 HIS A O 1
ATOM 1820 N N . VAL A 1 231 ? 46.567 -1.605 -42.667 1.00 77.44 231 VAL A N 1
ATOM 1821 C CA . VAL A 1 231 ? 47.319 -2.765 -43.174 1.00 77.44 231 VAL A CA 1
ATOM 1822 C C . VAL A 1 231 ? 47.089 -2.947 -44.675 1.00 77.44 231 VAL A C 1
ATOM 1824 O O . VAL A 1 231 ? 48.047 -3.101 -45.429 1.00 77.44 231 VAL A O 1
ATOM 1827 N N . ASN A 1 232 ? 45.839 -2.858 -45.137 1.00 68.56 232 ASN A N 1
ATOM 1828 C CA . ASN A 1 232 ? 45.516 -2.982 -46.559 1.00 68.56 232 ASN A CA 1
ATOM 1829 C C . ASN A 1 232 ? 46.093 -1.836 -47.403 1.00 68.56 232 ASN A C 1
ATOM 1831 O O . ASN A 1 232 ? 46.514 -2.070 -48.532 1.00 68.56 232 ASN A O 1
ATOM 1835 N N . ALA A 1 233 ? 46.159 -0.616 -46.867 1.00 68.69 233 ALA A N 1
ATOM 1836 C CA . ALA A 1 233 ? 46.771 0.528 -47.544 1.00 68.69 233 ALA A CA 1
ATOM 1837 C C . ALA A 1 233 ? 48.306 0.422 -47.666 1.00 68.69 233 ALA A C 1
ATOM 1839 O O . ALA A 1 233 ? 48.899 1.101 -48.501 1.00 68.69 233 ALA A O 1
ATOM 1840 N N . GLN A 1 234 ? 48.953 -0.414 -46.846 1.00 63.34 234 GLN A N 1
ATOM 1841 C CA . GLN A 1 234 ? 50.401 -0.658 -46.873 1.00 63.34 234 GLN A CA 1
ATOM 1842 C C . GLN A 1 234 ? 50.806 -1.835 -47.776 1.00 63.34 234 GLN A C 1
ATOM 1844 O O . GLN A 1 234 ? 52.000 -2.061 -47.980 1.00 63.34 234 GLN A O 1
ATOM 1849 N N . LEU A 1 235 ? 49.847 -2.580 -48.338 1.00 55.56 235 LEU A N 1
ATOM 1850 C CA . LEU A 1 235 ? 50.144 -3.627 -49.314 1.00 55.56 235 LEU A CA 1
ATOM 1851 C C . LEU A 1 235 ? 50.555 -2.990 -50.657 1.00 55.56 235 LEU A C 1
ATOM 1853 O O . LEU A 1 235 ? 49.814 -2.161 -51.190 1.00 55.56 235 LEU A O 1
ATOM 1857 N N . PRO A 1 236 ? 51.714 -3.357 -51.240 1.00 49.28 236 PRO A N 1
ATOM 1858 C CA . PRO A 1 236 ? 52.115 -2.852 -52.546 1.00 49.28 236 PRO A CA 1
ATOM 1859 C C . PRO A 1 236 ? 51.121 -3.327 -53.610 1.00 49.28 236 PRO A C 1
ATOM 1861 O O . PRO A 1 236 ? 50.827 -4.517 -53.716 1.00 49.28 236 PRO A O 1
ATOM 1864 N N . TYR A 1 237 ? 50.616 -2.390 -54.411 1.00 48.34 237 TYR A N 1
ATOM 1865 C CA . TYR A 1 237 ? 49.750 -2.680 -55.550 1.00 48.34 237 TYR A CA 1
ATOM 1866 C C . TYR A 1 237 ? 50.563 -3.441 -56.609 1.00 48.34 237 TYR A C 1
ATOM 1868 O O . TYR A 1 237 ? 51.254 -2.835 -57.429 1.00 48.34 237 TYR A O 1
ATOM 1876 N N . SER A 1 238 ? 50.528 -4.775 -56.592 1.00 43.88 238 SER A N 1
ATOM 1877 C CA . SER A 1 238 ? 51.111 -5.609 -57.645 1.00 43.88 238 SER A CA 1
ATOM 1878 C C . SER A 1 238 ? 50.214 -5.588 -58.886 1.00 43.88 238 SER A C 1
ATOM 1880 O O . SER A 1 238 ? 49.550 -6.560 -59.237 1.00 43.88 238 SER A O 1
ATOM 1882 N N . ALA A 1 239 ? 50.205 -4.452 -59.584 1.00 45.53 239 ALA A N 1
ATOM 1883 C CA . ALA A 1 239 ? 49.796 -4.410 -60.977 1.00 45.53 239 ALA A CA 1
ATOM 1884 C C . ALA A 1 239 ? 50.897 -5.052 -61.826 1.00 45.53 239 ALA A C 1
ATOM 1886 O O . ALA A 1 239 ? 51.962 -4.473 -62.020 1.00 45.53 239 ALA A O 1
ATOM 1887 N N . THR A 1 240 ? 50.640 -6.250 -62.340 1.00 37.84 240 THR A N 1
ATOM 1888 C CA . THR A 1 240 ? 51.016 -6.638 -63.708 1.00 37.84 240 THR A CA 1
ATOM 1889 C C . THR A 1 240 ? 50.272 -7.912 -64.079 1.00 37.84 240 THR A C 1
ATOM 1891 O O . THR A 1 240 ? 50.722 -9.032 -63.865 1.00 37.84 240 THR A O 1
ATOM 1894 N N . ALA A 1 241 ? 49.107 -7.710 -64.690 1.00 45.88 241 ALA A N 1
ATOM 1895 C CA . ALA A 1 241 ? 48.686 -8.573 -65.774 1.00 45.88 241 ALA A CA 1
ATOM 1896 C C . ALA A 1 241 ? 49.789 -8.530 -66.847 1.00 45.88 241 ALA A C 1
ATOM 1898 O O . ALA A 1 241 ? 50.005 -7.489 -67.465 1.00 45.88 241 ALA A O 1
ATOM 1899 N N . GLN A 1 242 ? 50.505 -9.635 -67.048 1.00 37.41 242 GLN A N 1
ATOM 1900 C CA . GLN A 1 242 ? 51.151 -9.914 -68.326 1.00 37.41 242 GLN A CA 1
ATOM 1901 C C . GLN A 1 242 ? 50.262 -10.904 -69.070 1.00 37.41 242 GLN A C 1
ATOM 1903 O O . GLN A 1 242 ? 50.360 -12.116 -68.916 1.00 37.41 242 GLN A O 1
ATOM 1908 N N . ILE A 1 243 ? 49.341 -10.327 -69.838 1.00 40.88 243 ILE A N 1
ATOM 1909 C CA . ILE A 1 243 ? 48.846 -10.927 -71.070 1.00 40.88 243 ILE A CA 1
ATOM 1910 C C . ILE A 1 243 ? 50.014 -10.824 -72.056 1.00 40.88 243 ILE A C 1
ATOM 1912 O O . ILE A 1 243 ? 50.468 -9.721 -72.358 1.00 40.88 243 ILE A O 1
ATOM 1916 N N . GLY A 1 244 ? 50.516 -11.968 -72.499 1.00 31.95 244 GLY A N 1
ATOM 1917 C CA . GLY A 1 244 ? 51.477 -12.102 -73.584 1.00 31.95 244 GLY A CA 1
ATOM 1918 C C . GLY A 1 244 ? 51.261 -13.466 -74.222 1.00 31.95 244 GLY A C 1
ATOM 1919 O O . GLY A 1 244 ? 51.492 -14.480 -73.569 1.00 31.95 244 GLY A O 1
ATOM 1920 N N . ASP A 1 245 ? 50.725 -13.436 -75.438 1.00 32.56 245 ASP A N 1
ATOM 1921 C CA . ASP A 1 245 ? 50.429 -14.547 -76.343 1.00 32.56 245 ASP A CA 1
ATOM 1922 C C . ASP A 1 245 ? 51.493 -15.658 -76.344 1.00 32.56 245 ASP A C 1
ATOM 1924 O O . ASP A 1 245 ? 52.684 -15.376 -76.454 1.00 32.56 245 ASP A O 1
ATOM 1928 N N . ASP A 1 246 ? 51.082 -16.924 -76.251 1.00 33.25 246 ASP A N 1
ATOM 1929 C CA . ASP A 1 246 ? 50.888 -17.758 -77.446 1.00 33.25 246 ASP A CA 1
ATOM 1930 C C . ASP A 1 246 ? 50.399 -19.178 -77.083 1.00 33.25 246 ASP A C 1
ATOM 1932 O O . ASP A 1 246 ? 50.753 -19.754 -76.056 1.00 33.25 246 ASP A O 1
ATOM 1936 N N . ASP A 1 247 ? 49.630 -19.737 -78.015 1.00 34.72 247 ASP A N 1
ATOM 1937 C CA . ASP A 1 247 ? 49.307 -21.155 -78.224 1.00 34.72 247 ASP A CA 1
ATOM 1938 C C . ASP A 1 247 ? 48.029 -21.797 -77.615 1.00 34.72 247 ASP A C 1
ATOM 1940 O O . ASP A 1 247 ? 48.000 -22.456 -76.578 1.00 34.72 247 ASP A O 1
ATOM 1944 N N . GLN A 1 248 ? 46.986 -21.703 -78.453 1.00 35.34 248 GLN A N 1
ATOM 1945 C CA . GLN A 1 248 ? 46.084 -22.775 -78.907 1.00 35.34 248 GLN A CA 1
ATOM 1946 C C . GLN A 1 248 ? 44.903 -23.250 -78.036 1.00 35.34 248 GLN A C 1
ATOM 1948 O O . GLN A 1 248 ? 44.953 -24.171 -77.224 1.00 35.34 248 GLN A O 1
ATOM 1953 N N . LEU A 1 249 ? 43.754 -22.688 -78.428 1.00 38.59 249 LEU A N 1
ATOM 1954 C CA . LEU A 1 249 ? 42.388 -23.214 -78.399 1.00 38.59 249 LEU A CA 1
ATOM 1955 C C . LEU A 1 249 ? 42.267 -24.740 -78.604 1.00 38.59 249 LEU A C 1
ATOM 1957 O O . LEU A 1 249 ? 42.583 -25.249 -79.678 1.00 38.59 249 LEU A O 1
ATOM 1961 N N . LYS A 1 250 ? 41.596 -25.424 -77.667 1.00 35.41 250 LYS A N 1
ATOM 1962 C CA . LYS A 1 250 ? 40.686 -26.548 -77.964 1.00 35.41 250 LYS A CA 1
ATOM 1963 C C . LYS A 1 250 ? 39.473 -26.491 -77.035 1.00 35.41 250 LYS A C 1
ATOM 1965 O O . LYS A 1 250 ? 39.549 -26.839 -75.863 1.00 35.41 250 LYS A O 1
ATOM 1970 N N . ILE A 1 251 ? 38.352 -26.034 -77.587 1.00 37.38 251 ILE A N 1
ATOM 1971 C CA . ILE A 1 251 ? 37.026 -26.102 -76.970 1.00 37.38 251 ILE A CA 1
ATOM 1972 C C . ILE A 1 251 ? 36.383 -27.402 -77.467 1.00 37.38 251 ILE A C 1
ATOM 1974 O O . ILE A 1 251 ? 36.002 -27.490 -78.633 1.00 37.38 251 ILE A O 1
ATOM 1978 N N . GLU A 1 252 ? 36.274 -28.417 -76.609 1.00 35.09 252 GLU A N 1
ATOM 1979 C CA . GLU A 1 252 ? 35.385 -29.560 -76.851 1.00 35.09 252 GLU A CA 1
ATOM 1980 C C . GLU A 1 252 ? 33.982 -29.219 -76.331 1.00 35.09 252 GLU A C 1
ATOM 1982 O O . GLU A 1 252 ? 33.724 -29.213 -75.129 1.00 35.09 252 GLU A O 1
ATOM 1987 N N . HIS A 1 253 ? 33.063 -28.940 -77.255 1.00 36.31 253 HIS A N 1
ATOM 1988 C CA . HIS A 1 253 ? 31.627 -28.973 -76.992 1.00 36.31 253 HIS A CA 1
ATOM 1989 C C . HIS A 1 253 ? 31.148 -30.430 -77.055 1.00 36.31 253 HIS A C 1
ATOM 1991 O O . HIS A 1 253 ? 31.198 -31.052 -78.116 1.00 36.31 253 HIS A O 1
ATOM 1997 N N . LYS A 1 254 ? 30.652 -30.967 -75.935 1.00 39.59 254 LYS A N 1
ATOM 1998 C CA . LYS A 1 254 ? 29.847 -32.197 -75.918 1.00 39.59 254 LYS A CA 1
ATOM 1999 C C . LYS A 1 254 ? 28.368 -31.828 -76.034 1.00 39.59 254 LYS A C 1
ATOM 2001 O O . LYS A 1 254 ? 27.848 -31.131 -75.164 1.00 39.59 254 LYS A O 1
ATOM 2006 N N . SER A 1 255 ? 27.738 -32.297 -77.111 1.00 38.47 255 SER A N 1
ATOM 2007 C CA . SER A 1 255 ? 26.291 -32.533 -77.195 1.00 38.47 255 SER A CA 1
ATOM 2008 C C . SER A 1 255 ? 25.977 -33.941 -76.711 1.00 38.47 255 SER A C 1
ATOM 2010 O O . SER A 1 255 ? 26.849 -34.823 -76.897 1.00 38.47 255 SER A O 1
#